Protein AF-A0A849VMP4-F1 (afdb_monomer_lite)

Sequence (295 aa):
MEKSEGTLKSEKTTLKTCLQAIVGGVVAAGLVAAWLIVYLQPILSAKFEEQAIRNNIAVLKISQKQQELDAENKKLTSKRDALLSAVKKLELENNNLQVQYAVLEEKQTAFIKQYRELIEKEKKAKSDSQQCLSEKESLASRISTMEENVKVYEKQASDTQEARKETERSSKFIQNELEKASVQCELTLPVSWVKPRDWLGRHYKLTIDKGIYIWPTELDEESSTAKYIINTSSLSRDSGIKLIEDGTISVGSEVTFKYEDASYKLKLLSIRQAGKLPSDAAYFTADKCTGGIEH

pLDDT: mean 84.91, std 18.36, range [29.83, 98.56]

Structure (mmCIF, N/CA/C/O backbone):
data_AF-A0A849VMP4-F1
#
_entry.id   AF-A0A849VMP4-F1
#
loop_
_atom_site.group_PDB
_atom_site.id
_atom_site.type_symbol
_atom_site.label_atom_id
_atom_site.label_alt_id
_atom_site.label_comp_id
_atom_site.label_asym_id
_atom_site.label_entity_id
_atom_site.label_seq_id
_atom_site.pdbx_PDB_ins_code
_atom_site.Cartn_x
_atom_site.Cartn_y
_atom_site.Cartn_z
_atom_site.occupancy
_atom_site.B_iso_or_equiv
_atom_site.auth_seq_id
_atom_site.auth_comp_id
_atom_site.auth_asym_id
_atom_site.auth_atom_id
_atom_site.pdbx_PDB_model_num
ATOM 1 N N . MET A 1 1 ? 109.216 19.534 -112.012 1.00 35.88 1 MET A N 1
ATOM 2 C CA . MET A 1 1 ? 108.464 20.280 -110.984 1.00 35.88 1 MET A CA 1
ATOM 3 C C . MET A 1 1 ? 107.011 20.305 -111.425 1.00 35.88 1 MET A C 1
ATOM 5 O O . MET A 1 1 ? 106.781 20.576 -112.586 1.00 35.88 1 MET A O 1
ATOM 9 N N . GLU A 1 2 ? 106.004 19.959 -110.645 1.00 39.44 2 GLU A N 1
ATOM 10 C CA . GLU A 1 2 ? 105.969 19.416 -109.297 1.00 39.44 2 GLU A CA 1
ATOM 11 C C . GLU A 1 2 ? 104.602 18.747 -109.128 1.00 39.44 2 GLU A C 1
ATOM 13 O O . GLU A 1 2 ? 103.567 19.291 -109.500 1.00 39.44 2 GLU A O 1
ATOM 18 N N . LYS A 1 3 ? 104.638 17.520 -108.613 1.00 49.44 3 LYS A N 1
ATOM 19 C CA . LYS A 1 3 ? 103.506 16.767 -108.073 1.00 49.44 3 LYS A CA 1
ATOM 20 C C . LYS A 1 3 ? 102.699 17.664 -107.120 1.00 49.44 3 LYS A C 1
ATOM 22 O O . LYS A 1 3 ? 103.282 18.038 -106.114 1.00 49.44 3 LYS A O 1
ATOM 27 N N . SER A 1 4 ? 101.405 17.927 -107.346 1.00 50.50 4 SER A N 1
ATOM 28 C CA . SER A 1 4 ? 100.440 18.151 -106.233 1.00 50.50 4 SER A CA 1
ATOM 29 C C . SER A 1 4 ? 98.956 18.366 -106.603 1.00 50.50 4 SER A C 1
ATOM 31 O O . SER A 1 4 ? 98.167 18.607 -105.699 1.00 50.50 4 SER A O 1
ATOM 33 N N . GLU A 1 5 ? 98.488 18.246 -107.853 1.00 45.75 5 GLU A N 1
ATOM 34 C CA . GLU A 1 5 ? 97.058 18.536 -108.143 1.00 45.75 5 GLU A CA 1
ATOM 35 C C . GLU A 1 5 ? 96.091 17.337 -108.022 1.00 45.75 5 GLU A C 1
ATOM 37 O O . GLU A 1 5 ? 94.872 17.500 -108.104 1.00 45.75 5 GLU A O 1
ATOM 42 N N . GLY A 1 6 ? 96.598 16.125 -107.769 1.00 46.34 6 GLY A N 1
ATOM 43 C CA . GLY A 1 6 ? 95.774 14.912 -107.649 1.00 46.34 6 GLY A CA 1
ATOM 44 C C . GLY A 1 6 ? 95.141 14.677 -106.269 1.00 46.34 6 GLY A C 1
ATOM 45 O O . GLY A 1 6 ? 94.128 13.988 -106.168 1.00 46.34 6 GLY A O 1
ATOM 46 N N . THR A 1 7 ? 95.697 15.252 -105.199 1.00 50.81 7 THR A N 1
ATOM 47 C CA . THR A 1 7 ? 95.297 14.963 -103.806 1.00 50.81 7 THR A CA 1
ATOM 48 C C . THR A 1 7 ? 94.236 15.921 -103.247 1.00 50.81 7 THR A C 1
ATOM 50 O O . THR A 1 7 ? 93.421 15.509 -102.426 1.00 50.81 7 THR A O 1
ATOM 53 N N . LEU A 1 8 ? 94.137 17.152 -103.764 1.00 50.12 8 LEU A N 1
ATOM 54 C CA . LEU A 1 8 ? 93.183 18.176 -103.292 1.00 50.12 8 LEU A CA 1
ATOM 55 C C . LEU A 1 8 ? 91.729 17.959 -103.754 1.00 50.12 8 LEU A C 1
ATOM 57 O O . LEU A 1 8 ? 90.790 18.398 -103.086 1.00 50.12 8 LEU A O 1
ATOM 61 N N . LYS A 1 9 ? 91.510 17.272 -104.885 1.00 52.41 9 LYS A N 1
ATOM 62 C CA . LYS A 1 9 ? 90.157 16.857 -105.302 1.00 52.41 9 LYS A CA 1
ATOM 63 C C . LYS A 1 9 ? 89.654 15.676 -104.478 1.00 52.41 9 LYS A C 1
ATOM 65 O O . LYS A 1 9 ? 88.478 15.677 -104.133 1.00 52.41 9 LYS A O 1
ATOM 70 N N . SER A 1 10 ? 90.548 14.750 -104.117 1.00 53.16 10 SER A N 1
ATOM 71 C CA . SER A 1 10 ? 90.237 13.581 -103.288 1.00 53.16 10 SER A CA 1
ATOM 72 C C . SER A 1 10 ? 89.771 14.001 -101.891 1.00 53.16 10 SER A C 1
ATOM 74 O O . SER A 1 10 ? 88.656 13.656 -101.512 1.00 53.16 10 SER A O 1
ATOM 76 N N . GLU A 1 11 ? 90.522 14.861 -101.189 1.00 54.28 11 GLU A N 1
ATOM 77 C CA . GLU A 1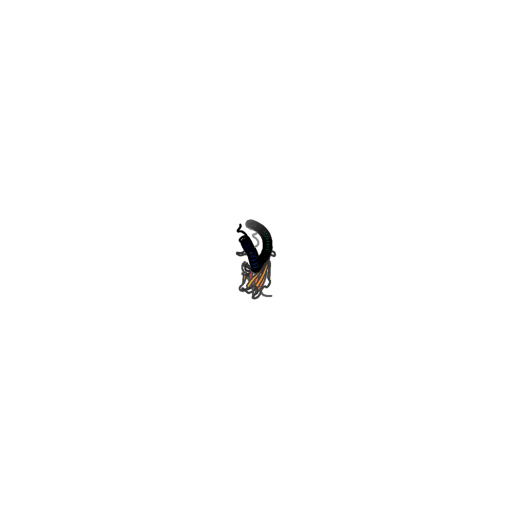 11 ? 90.152 15.333 -99.841 1.00 54.28 11 GLU A CA 1
ATOM 78 C C . GLU A 1 11 ? 88.851 16.145 -99.806 1.00 54.28 11 GLU A C 1
ATOM 80 O O . GLU A 1 11 ? 88.056 15.986 -98.881 1.00 54.28 11 GLU A O 1
ATOM 85 N N . LYS A 1 12 ? 88.567 16.970 -100.827 1.00 56.22 12 LYS A N 1
ATOM 86 C CA . LYS A 1 12 ? 87.278 17.679 -100.926 1.00 56.22 12 LYS A CA 1
ATOM 87 C C . LYS A 1 12 ? 86.105 16.728 -101.137 1.00 56.22 12 LYS A C 1
ATOM 89 O O . LYS A 1 12 ? 85.028 16.994 -100.605 1.00 56.22 12 LYS A O 1
ATOM 94 N N . THR A 1 13 ? 86.287 15.639 -101.885 1.00 59.72 13 THR A N 1
ATOM 95 C CA . THR A 1 13 ? 85.266 14.590 -101.966 1.00 59.72 13 THR A CA 1
ATOM 96 C C . THR A 1 13 ? 85.092 13.898 -100.623 1.00 59.72 13 THR A C 1
ATOM 98 O O . THR A 1 13 ? 83.969 13.893 -100.141 1.00 59.72 13 THR A O 1
ATOM 101 N N . THR A 1 14 ? 86.155 13.437 -99.954 1.00 60.22 14 THR A N 1
ATOM 102 C CA . THR A 1 14 ? 86.046 12.733 -98.662 1.00 60.22 14 THR A CA 1
ATOM 103 C C . THR A 1 14 ? 85.428 13.596 -97.564 1.00 60.22 14 THR A C 1
ATOM 105 O O . THR A 1 14 ? 84.585 13.114 -96.810 1.00 60.22 14 THR A O 1
ATOM 108 N N . LEU A 1 15 ? 85.775 14.886 -97.494 1.00 60.25 15 LEU A N 1
ATOM 109 C CA . LEU A 1 15 ? 85.207 15.810 -96.508 1.00 60.25 15 LEU A CA 1
ATOM 110 C C . LEU A 1 15 ? 83.717 16.074 -96.771 1.00 60.25 15 LEU A C 1
ATOM 112 O O . LEU A 1 15 ? 82.931 16.172 -95.833 1.00 60.25 15 LEU A O 1
ATOM 116 N N . LYS A 1 16 ? 83.307 16.131 -98.045 1.00 62.25 16 LYS A N 1
ATOM 117 C CA . LYS A 1 16 ? 81.902 16.284 -98.447 1.00 62.25 16 LYS A CA 1
ATOM 118 C C . LYS A 1 16 ? 81.094 15.014 -98.166 1.00 62.25 16 LYS A C 1
ATOM 120 O O . LYS A 1 16 ? 79.962 15.132 -97.705 1.00 62.25 16 LYS A O 1
ATOM 125 N N . THR A 1 17 ? 81.681 13.828 -98.347 1.00 65.25 17 THR A N 1
ATOM 126 C CA . THR A 1 17 ? 81.054 12.553 -97.962 1.00 65.25 17 THR A CA 1
ATOM 127 C C . THR A 1 17 ? 80.935 12.420 -96.444 1.00 65.25 17 THR A C 1
ATOM 129 O O . THR A 1 17 ? 79.885 12.009 -95.963 1.00 65.25 17 THR A O 1
ATOM 132 N N . CYS A 1 18 ? 81.948 12.836 -95.673 1.00 62.38 18 CYS A N 1
ATOM 133 C CA . CYS A 1 18 ? 81.869 12.884 -94.209 1.00 62.38 18 CYS A CA 1
ATOM 134 C C . CYS A 1 18 ? 80.808 13.881 -93.725 1.00 62.38 18 CYS A C 1
ATOM 136 O O . CYS A 1 18 ? 80.018 13.547 -92.848 1.00 62.38 18 CYS A O 1
ATOM 138 N N . LEU A 1 19 ? 80.728 15.078 -94.317 1.00 65.94 19 LEU A N 1
ATOM 139 C CA . LEU A 1 19 ? 79.710 16.067 -93.957 1.00 65.94 19 LEU A CA 1
ATOM 140 C C . LEU A 1 19 ? 78.296 15.579 -94.318 1.00 65.94 19 LEU A C 1
ATOM 142 O O . LEU A 1 19 ? 77.379 15.736 -93.522 1.00 65.94 19 LEU A O 1
ATOM 146 N N . GLN A 1 20 ? 78.114 14.937 -95.478 1.00 67.38 20 GLN A N 1
ATOM 147 C CA . GLN A 1 20 ? 76.839 14.319 -95.863 1.00 67.38 20 GLN A CA 1
ATOM 148 C C . GLN A 1 20 ? 76.473 13.123 -94.977 1.00 67.38 20 GLN A C 1
ATOM 150 O O . GLN A 1 20 ? 75.296 12.946 -94.679 1.00 67.38 20 GLN A O 1
ATOM 155 N N . ALA A 1 21 ? 77.448 12.341 -94.510 1.00 68.25 21 ALA A N 1
ATOM 156 C CA . ALA A 1 21 ? 77.218 11.261 -93.553 1.00 68.25 21 ALA A CA 1
ATOM 157 C C . ALA A 1 21 ? 76.834 11.796 -92.163 1.00 68.25 21 ALA A C 1
ATOM 159 O O . ALA A 1 21 ? 75.936 11.248 -91.531 1.00 68.25 21 ALA A O 1
ATOM 160 N N . ILE A 1 22 ? 77.443 12.897 -91.709 1.00 67.50 22 ILE A N 1
ATOM 161 C CA . ILE A 1 22 ? 77.084 13.563 -90.446 1.00 67.50 22 ILE A CA 1
ATOM 162 C C . ILE A 1 22 ? 75.688 14.188 -90.549 1.00 67.50 22 ILE A C 1
ATOM 164 O O . ILE A 1 22 ? 74.850 13.950 -89.687 1.00 67.50 22 ILE A O 1
ATOM 168 N N . VAL A 1 23 ? 75.399 14.934 -91.620 1.00 69.06 23 VAL A N 1
ATOM 169 C CA . VAL A 1 23 ? 74.075 15.541 -91.841 1.00 69.06 23 VAL A CA 1
ATOM 170 C C . VAL A 1 23 ? 73.005 14.460 -92.017 1.00 69.06 23 VAL A C 1
ATOM 172 O O . VAL A 1 23 ? 71.949 14.545 -91.399 1.00 69.06 23 VAL A O 1
ATOM 175 N N . GLY A 1 24 ? 73.288 13.403 -92.783 1.00 68.00 24 GLY A N 1
ATOM 176 C CA . GLY A 1 24 ? 72.401 12.250 -92.937 1.00 68.00 24 GLY A CA 1
ATOM 177 C C . GLY A 1 24 ? 72.167 11.505 -91.621 1.00 68.00 24 GLY A C 1
ATOM 178 O O . GLY A 1 24 ? 71.033 11.146 -91.322 1.00 68.00 24 GLY A O 1
ATOM 179 N N . GLY A 1 25 ? 73.205 11.345 -90.795 1.00 68.81 25 GLY A N 1
ATOM 180 C CA . GLY A 1 25 ? 73.110 10.751 -89.461 1.00 68.81 25 GLY A CA 1
ATOM 181 C C . GLY A 1 25 ? 72.287 11.592 -88.482 1.00 68.81 25 GLY A C 1
ATOM 182 O O . GLY A 1 25 ? 71.455 11.044 -87.765 1.00 68.81 25 GLY A O 1
ATOM 183 N N . VAL A 1 26 ? 72.449 12.919 -88.488 1.00 73.19 26 VAL A N 1
ATOM 184 C CA . VAL A 1 26 ? 71.662 13.845 -87.650 1.00 73.19 26 VAL A CA 1
ATOM 185 C C . VAL A 1 26 ? 70.195 13.873 -88.081 1.00 73.19 26 VAL A C 1
ATOM 187 O O . VAL A 1 26 ? 69.307 13.827 -87.232 1.00 73.19 26 VAL A O 1
ATOM 190 N N . VAL A 1 27 ? 69.918 13.885 -89.388 1.00 73.56 27 VAL A N 1
ATOM 191 C CA . VAL A 1 27 ? 68.545 13.822 -89.914 1.00 73.56 27 VAL A CA 1
ATOM 192 C C . VAL A 1 27 ? 67.902 12.468 -89.602 1.00 73.56 27 VAL A C 1
ATOM 194 O O . VAL A 1 27 ? 66.754 12.431 -89.165 1.00 73.56 27 VAL A O 1
ATOM 197 N N . ALA A 1 28 ? 68.635 11.360 -89.746 1.00 76.25 28 ALA A N 1
ATOM 198 C CA . ALA A 1 28 ? 68.147 10.033 -89.378 1.00 76.25 28 ALA A CA 1
ATOM 199 C C . ALA A 1 28 ? 67.864 9.924 -87.870 1.00 76.25 28 ALA A C 1
ATOM 201 O O . ALA A 1 28 ? 66.802 9.441 -87.485 1.00 76.25 28 ALA A O 1
ATOM 202 N N . ALA A 1 29 ? 68.754 10.435 -87.012 1.00 77.69 29 ALA A N 1
ATOM 203 C CA . ALA A 1 29 ? 68.529 10.490 -85.568 1.00 77.69 29 ALA A CA 1
ATOM 204 C C . ALA A 1 29 ? 67.308 11.356 -85.208 1.00 77.69 29 ALA A C 1
ATOM 206 O O . ALA A 1 29 ? 66.508 10.966 -84.359 1.00 77.69 29 ALA A O 1
ATOM 207 N N . GLY A 1 30 ? 67.119 12.489 -85.895 1.00 79.75 30 GLY A N 1
ATOM 208 C CA . GLY A 1 30 ? 65.948 13.352 -85.736 1.00 79.75 30 GLY A CA 1
ATOM 209 C C . GLY A 1 30 ? 64.636 12.678 -86.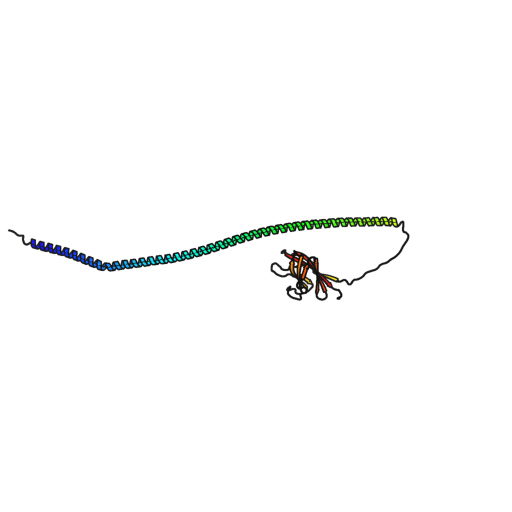152 1.00 79.75 30 GLY A C 1
ATOM 210 O O . GLY A 1 30 ? 63.649 12.763 -85.425 1.00 79.75 30 GLY A O 1
ATOM 211 N N . LEU A 1 31 ? 64.623 11.956 -87.277 1.00 80.12 31 LEU A N 1
ATOM 212 C CA . LEU A 1 31 ? 63.450 11.207 -87.745 1.00 80.12 31 LEU A CA 1
ATOM 213 C C . LEU A 1 31 ? 63.110 10.027 -86.826 1.00 80.12 31 LEU A C 1
ATOM 215 O O . LEU A 1 31 ? 61.937 9.798 -86.540 1.00 80.12 31 LEU A O 1
ATOM 219 N N . VAL A 1 32 ? 64.118 9.314 -86.315 1.00 81.19 32 VAL A N 1
ATOM 220 C CA . VAL A 1 32 ? 63.927 8.233 -85.334 1.00 81.19 32 VAL A CA 1
ATOM 221 C C . VAL A 1 32 ? 63.383 8.784 -84.016 1.00 81.19 32 VAL A C 1
ATOM 223 O O . VAL A 1 32 ? 62.449 8.207 -83.463 1.00 81.19 32 VAL A O 1
ATOM 226 N N . ALA A 1 33 ? 63.895 9.922 -83.536 1.00 80.62 33 ALA A N 1
ATOM 227 C CA . ALA A 1 33 ? 63.374 10.589 -82.344 1.00 80.62 33 ALA A CA 1
ATOM 228 C C . ALA A 1 33 ? 61.921 11.059 -82.537 1.00 80.62 33 ALA A C 1
ATOM 230 O O . ALA A 1 33 ? 61.083 10.820 -81.670 1.00 80.62 33 ALA A O 1
ATOM 231 N N . ALA A 1 34 ? 61.595 11.662 -83.684 1.00 79.31 34 ALA A N 1
ATOM 232 C CA . ALA A 1 34 ? 60.231 12.078 -84.008 1.00 79.31 34 ALA A CA 1
ATOM 233 C C . ALA A 1 34 ? 59.267 10.882 -84.093 1.00 79.31 34 ALA A C 1
ATOM 235 O O . ALA A 1 34 ? 58.170 10.936 -83.541 1.00 79.31 34 ALA A O 1
ATOM 236 N N . TRP A 1 35 ? 59.686 9.777 -84.719 1.00 84.38 35 TRP A N 1
ATOM 237 C CA . TRP A 1 35 ? 58.894 8.548 -84.783 1.00 84.38 35 TRP A CA 1
ATOM 238 C C . TRP A 1 35 ? 58.680 7.923 -83.398 1.00 84.38 35 TRP A C 1
ATOM 240 O O . TRP A 1 35 ? 57.557 7.553 -83.065 1.00 84.38 35 TRP A O 1
ATOM 250 N N . LEU A 1 36 ? 59.718 7.880 -82.554 1.00 83.75 36 LEU A N 1
ATOM 251 C CA . LEU A 1 36 ? 59.614 7.438 -81.158 1.00 83.75 36 LEU A CA 1
ATOM 252 C C . LEU A 1 36 ? 58.641 8.300 -80.352 1.00 83.75 36 LEU A C 1
ATOM 254 O O . LEU A 1 36 ? 57.860 7.751 -79.582 1.00 83.75 36 LEU A O 1
ATOM 258 N N . ILE A 1 37 ? 58.645 9.622 -80.541 1.00 81.56 37 ILE A N 1
ATOM 259 C CA . ILE A 1 37 ? 57.692 10.524 -79.880 1.00 81.56 37 ILE A CA 1
ATOM 260 C C . ILE A 1 37 ? 56.265 10.208 -80.337 1.00 81.56 37 ILE A C 1
ATOM 262 O O . ILE A 1 37 ? 55.409 9.970 -79.491 1.00 81.56 37 ILE A O 1
ATOM 266 N N . VAL A 1 38 ? 56.013 10.122 -81.647 1.00 81.94 38 VAL A N 1
ATOM 267 C CA . VAL A 1 38 ? 54.677 9.809 -82.188 1.00 81.94 38 VAL A CA 1
ATOM 268 C C . VAL A 1 38 ? 54.189 8.427 -81.737 1.00 81.94 38 VAL A C 1
ATOM 270 O O . VAL A 1 38 ? 53.008 8.264 -81.445 1.00 81.94 38 VAL A O 1
ATOM 273 N N . TYR A 1 39 ? 55.084 7.440 -81.631 1.00 83.88 39 TYR A N 1
ATOM 274 C CA . TYR A 1 39 ? 54.745 6.082 -81.201 1.00 83.88 39 TYR A CA 1
ATOM 275 C C . TYR A 1 39 ? 54.535 5.961 -79.680 1.00 83.88 39 TYR A C 1
ATOM 277 O O . TYR A 1 39 ? 53.630 5.259 -79.231 1.00 83.88 39 TYR A O 1
ATOM 285 N N . LEU A 1 40 ? 55.341 6.651 -78.864 1.00 86.06 40 LEU A N 1
ATOM 286 C CA . LEU A 1 40 ? 55.253 6.594 -77.399 1.00 86.06 40 LEU A CA 1
ATOM 287 C C . LEU A 1 40 ? 54.180 7.522 -76.821 1.00 86.06 40 LEU A C 1
ATOM 289 O O . LEU A 1 40 ? 53.635 7.216 -75.761 1.00 86.06 40 LEU A O 1
ATOM 293 N N . GLN A 1 41 ? 53.852 8.626 -77.493 1.00 88.06 41 GLN A N 1
ATOM 294 C CA . GLN A 1 41 ? 52.834 9.580 -77.051 1.00 88.06 41 GLN A CA 1
ATOM 295 C C . GLN A 1 41 ? 51.466 8.933 -76.747 1.00 88.06 41 GLN A C 1
ATOM 297 O O . GLN A 1 41 ? 50.957 9.180 -75.652 1.00 88.06 41 GLN A O 1
ATOM 302 N N . PRO A 1 42 ? 50.873 8.071 -77.602 1.00 85.25 42 PRO A N 1
ATOM 303 C CA . PRO A 1 42 ? 49.609 7.406 -77.275 1.00 85.25 42 PRO A CA 1
ATOM 304 C C . PRO A 1 42 ? 49.736 6.427 -76.098 1.00 85.25 42 PRO A C 1
ATOM 306 O O . PRO A 1 42 ? 48.821 6.331 -75.286 1.00 85.25 42 PRO A O 1
ATOM 309 N N . ILE A 1 43 ? 50.879 5.745 -75.947 1.00 85.94 43 ILE A N 1
ATOM 310 C CA . ILE A 1 43 ? 51.127 4.814 -74.831 1.00 85.94 43 ILE A CA 1
ATOM 311 C C . ILE A 1 43 ? 51.229 5.574 -73.502 1.00 85.94 43 ILE A C 1
ATOM 313 O O . ILE A 1 43 ? 50.673 5.146 -72.489 1.00 85.94 43 ILE A O 1
ATOM 317 N N . LEU A 1 44 ? 51.936 6.706 -73.494 1.00 85.38 44 LEU A N 1
ATOM 318 C CA . LEU A 1 44 ? 52.043 7.574 -72.324 1.00 85.38 44 LEU A CA 1
ATOM 319 C C . LEU A 1 44 ? 50.689 8.208 -71.985 1.00 85.38 44 LEU A C 1
ATOM 321 O O . LEU A 1 44 ? 50.301 8.171 -70.820 1.00 85.38 44 LEU A O 1
ATOM 325 N N . SER A 1 45 ? 49.945 8.704 -72.981 1.00 87.81 45 SER A N 1
ATOM 326 C CA . SER A 1 45 ? 48.590 9.249 -72.789 1.00 87.81 45 SER A CA 1
ATOM 327 C C . SER A 1 45 ? 47.657 8.216 -72.158 1.00 87.81 45 SER A C 1
ATOM 329 O O . SER A 1 45 ? 47.032 8.504 -71.142 1.00 87.81 45 SER A O 1
ATOM 331 N N . ALA A 1 46 ? 47.650 6.981 -72.671 1.00 88.12 46 ALA A N 1
ATOM 332 C CA . ALA A 1 46 ? 46.837 5.897 -72.123 1.00 88.12 46 ALA A CA 1
ATOM 333 C C . ALA A 1 46 ? 47.192 5.573 -70.660 1.00 88.12 46 ALA A C 1
ATOM 335 O O . ALA A 1 46 ? 46.301 5.377 -69.837 1.00 88.12 46 ALA A O 1
ATOM 336 N N . LYS A 1 47 ? 48.484 5.571 -70.295 1.00 90.50 47 LYS A N 1
ATOM 337 C CA . LYS A 1 47 ? 48.911 5.365 -68.897 1.00 90.50 47 LYS A CA 1
ATOM 338 C C . LYS A 1 47 ? 48.501 6.517 -67.975 1.00 90.50 47 LYS A C 1
ATOM 340 O O . LYS A 1 47 ? 48.126 6.267 -66.830 1.00 90.50 47 LYS A O 1
ATOM 345 N N . PHE A 1 48 ? 48.570 7.764 -68.445 1.00 91.38 48 PHE A N 1
ATOM 346 C CA . PHE A 1 48 ? 48.109 8.919 -67.670 1.00 91.38 48 PHE A CA 1
ATOM 347 C C . PHE A 1 48 ? 46.590 8.912 -67.486 1.00 91.38 48 PHE A C 1
ATOM 349 O O . PHE A 1 48 ? 46.122 9.165 -66.377 1.00 91.38 48 PHE A O 1
ATOM 356 N N . GLU A 1 49 ? 45.829 8.567 -68.526 1.00 91.50 49 GLU A N 1
ATOM 357 C CA . GLU A 1 49 ? 44.374 8.401 -68.449 1.00 91.50 49 GLU A CA 1
ATOM 358 C C . GLU A 1 49 ? 43.989 7.282 -67.479 1.00 91.50 49 GLU A C 1
ATOM 360 O O . GLU A 1 49 ? 43.142 7.482 -66.609 1.00 91.50 49 GLU A O 1
ATOM 365 N N . GLU A 1 50 ? 44.659 6.131 -67.549 1.00 92.25 50 GLU A N 1
ATOM 366 C CA . GLU A 1 50 ? 44.421 5.026 -66.624 1.00 92.25 50 GLU A CA 1
ATOM 367 C C . GLU A 1 50 ? 44.711 5.432 -65.171 1.00 92.25 50 GLU A C 1
ATOM 369 O O . GLU A 1 50 ? 43.907 5.163 -64.273 1.00 92.25 50 GLU A O 1
ATOM 374 N N . GLN A 1 51 ? 45.822 6.133 -64.922 1.00 93.00 51 GLN A N 1
ATOM 375 C CA . GLN A 1 51 ? 46.146 6.643 -63.591 1.00 93.00 51 GLN A CA 1
ATOM 376 C C . GLN A 1 51 ? 45.121 7.684 -63.113 1.00 93.00 51 GLN A C 1
ATOM 378 O O . GLN A 1 51 ? 44.723 7.656 -61.947 1.00 93.00 51 GLN A O 1
ATOM 383 N N . ALA A 1 52 ? 44.660 8.573 -63.996 1.00 92.75 52 ALA A N 1
ATOM 384 C CA . ALA A 1 52 ? 43.626 9.554 -63.683 1.00 92.75 52 ALA A CA 1
ATOM 385 C C . ALA A 1 52 ? 42.298 8.873 -63.314 1.00 92.75 52 ALA A C 1
ATOM 387 O O . ALA A 1 52 ? 41.682 9.234 -62.311 1.00 92.75 52 ALA A O 1
ATOM 388 N N . ILE A 1 53 ? 41.894 7.832 -64.049 1.00 93.62 53 ILE A N 1
ATOM 389 C CA . ILE A 1 53 ? 40.701 7.032 -63.740 1.00 93.62 53 ILE A CA 1
ATOM 390 C C . ILE A 1 53 ? 40.849 6.342 -62.379 1.00 93.62 53 ILE A C 1
ATOM 392 O O . ILE A 1 53 ? 39.940 6.423 -61.552 1.00 93.62 53 ILE A O 1
ATOM 396 N N . ARG A 1 54 ? 41.997 5.706 -62.099 1.00 93.94 54 ARG A N 1
ATOM 397 C CA . ARG A 1 54 ? 42.255 5.067 -60.794 1.00 93.94 54 ARG A CA 1
ATOM 398 C C . ARG A 1 54 ? 42.181 6.071 -59.644 1.00 93.94 54 ARG A C 1
ATOM 400 O O . ARG A 1 54 ? 41.553 5.777 -58.626 1.00 93.94 54 ARG A O 1
ATOM 407 N N . ASN A 1 55 ? 42.770 7.254 -59.817 1.00 94.56 55 ASN A N 1
ATOM 408 C CA . ASN A 1 55 ? 42.713 8.329 -58.828 1.00 94.56 55 ASN A CA 1
ATOM 409 C C . ASN A 1 55 ? 41.268 8.804 -58.606 1.00 94.56 55 ASN A C 1
ATOM 411 O O . ASN A 1 55 ? 40.834 8.909 -57.461 1.00 94.56 55 ASN A O 1
ATOM 415 N N . ASN A 1 56 ? 40.490 9.003 -59.674 1.00 95.12 56 ASN A N 1
ATOM 416 C CA . ASN A 1 56 ? 39.082 9.396 -59.574 1.00 95.12 56 ASN A CA 1
ATOM 417 C C . ASN A 1 56 ? 38.237 8.336 -58.851 1.00 95.12 56 ASN A C 1
ATOM 419 O O . ASN A 1 56 ? 37.442 8.675 -57.977 1.00 95.12 56 ASN A O 1
ATOM 423 N N . ILE A 1 57 ? 38.444 7.048 -59.144 1.00 95.44 57 ILE A N 1
ATOM 424 C CA . ILE A 1 57 ? 37.773 5.948 -58.433 1.00 95.44 57 ILE A CA 1
ATOM 425 C C . ILE A 1 57 ? 38.152 5.948 -56.946 1.00 95.44 57 ILE A C 1
ATOM 427 O O . ILE A 1 57 ? 37.287 5.739 -56.095 1.00 95.44 57 ILE A O 1
ATOM 431 N N . ALA A 1 58 ? 39.424 6.181 -56.612 1.00 95.00 58 ALA A N 1
ATOM 432 C CA . ALA A 1 58 ? 39.867 6.261 -55.222 1.00 95.00 58 ALA A CA 1
ATOM 433 C C . ALA A 1 58 ? 39.199 7.430 -54.481 1.00 95.00 58 ALA A C 1
ATOM 435 O O . ALA A 1 58 ? 38.681 7.231 -53.383 1.00 95.00 58 ALA A O 1
ATOM 436 N N . VAL A 1 59 ? 39.129 8.612 -55.103 1.00 95.69 59 VAL A N 1
ATOM 437 C CA . VAL A 1 59 ? 38.439 9.788 -54.548 1.00 95.69 59 VAL A CA 1
ATOM 438 C C . VAL A 1 59 ? 36.949 9.509 -54.341 1.00 95.69 59 VAL A C 1
ATOM 440 O O . VAL A 1 59 ? 36.424 9.799 -53.268 1.00 95.69 59 VAL A O 1
ATOM 443 N N . LEU A 1 60 ? 36.273 8.882 -55.309 1.00 96.12 60 LEU A N 1
ATOM 444 C CA . LEU A 1 60 ? 34.860 8.508 -55.175 1.00 96.12 60 LEU A CA 1
ATOM 445 C C . LEU A 1 60 ? 34.633 7.521 -54.025 1.00 96.12 60 LEU A C 1
ATOM 447 O O . LEU A 1 60 ? 33.711 7.710 -53.237 1.00 96.12 60 LEU A O 1
ATOM 451 N N . LYS A 1 61 ? 35.498 6.511 -53.871 1.00 96.75 61 LYS A N 1
ATOM 452 C CA . LYS A 1 61 ? 35.422 5.562 -52.748 1.00 96.75 61 LYS A CA 1
ATOM 453 C C . LYS A 1 61 ? 35.642 6.242 -51.397 1.00 96.75 61 LYS A C 1
ATOM 455 O O . LYS A 1 61 ? 34.967 5.898 -50.431 1.00 96.75 61 LYS A O 1
ATOM 460 N N . ILE A 1 62 ? 36.574 7.192 -51.319 1.00 96.06 62 ILE A N 1
ATOM 461 C CA . ILE A 1 62 ? 36.802 7.986 -50.103 1.00 96.06 62 ILE A CA 1
ATOM 462 C C . ILE A 1 62 ? 35.567 8.837 -49.795 1.00 96.06 62 ILE A C 1
ATOM 464 O O . ILE A 1 62 ? 35.104 8.842 -48.660 1.00 96.06 62 ILE A O 1
ATOM 468 N N . SER A 1 63 ? 34.992 9.496 -50.803 1.00 95.81 63 SER A N 1
ATOM 469 C CA . SER A 1 63 ? 33.787 10.314 -50.645 1.00 95.81 63 SER A CA 1
ATOM 470 C C . SER A 1 63 ? 32.575 9.491 -50.194 1.00 95.81 63 SER A C 1
ATOM 472 O O . SER A 1 63 ? 31.881 9.905 -49.269 1.00 95.81 63 SER A O 1
ATOM 474 N N . GLN A 1 64 ? 32.360 8.302 -50.767 1.00 97.25 64 GLN A N 1
ATOM 475 C CA . GLN A 1 64 ? 31.300 7.381 -50.338 1.00 97.25 64 GLN A CA 1
ATOM 476 C C . GLN A 1 64 ? 31.483 6.947 -48.881 1.00 97.25 64 GLN A C 1
ATOM 478 O O . GLN A 1 64 ? 30.554 7.066 -48.087 1.00 97.25 64 GLN A O 1
ATOM 483 N N . LYS A 1 65 ? 32.699 6.534 -48.497 1.00 97.19 65 LYS A N 1
ATOM 484 C CA . LYS A 1 65 ? 33.001 6.174 -47.104 1.00 97.19 65 LYS A CA 1
ATOM 485 C C . LYS A 1 65 ? 32.807 7.341 -46.138 1.00 97.19 65 LYS A C 1
ATOM 487 O O . LYS A 1 65 ? 32.342 7.129 -45.024 1.00 97.19 65 LYS A O 1
ATOM 492 N N . GLN A 1 66 ? 33.143 8.563 -46.553 1.00 96.75 66 GLN A N 1
ATOM 493 C CA . GLN A 1 66 ? 32.917 9.752 -45.734 1.00 96.75 66 GLN A CA 1
ATOM 494 C C . GLN A 1 66 ? 31.419 9.995 -45.513 1.00 96.75 66 GLN A C 1
ATOM 496 O O . GLN A 1 66 ? 31.005 10.235 -44.384 1.00 96.75 66 GLN A O 1
ATOM 501 N N . GLN A 1 67 ? 30.594 9.861 -46.556 1.00 96.81 67 GLN A N 1
ATOM 502 C CA . GLN A 1 67 ? 29.138 9.994 -46.435 1.00 96.81 67 GLN A CA 1
ATOM 503 C C . GLN A 1 67 ? 28.522 8.918 -45.531 1.00 96.81 67 GLN A C 1
ATOM 505 O O . GLN A 1 67 ? 27.640 9.227 -44.729 1.00 96.81 67 GLN A O 1
ATOM 510 N N . GLU A 1 68 ? 28.987 7.670 -45.634 1.00 97.56 68 GLU A N 1
ATOM 511 C CA . GLU A 1 68 ? 28.565 6.579 -44.747 1.00 97.56 68 GLU A CA 1
ATOM 512 C C . GLU A 1 68 ? 28.909 6.887 -43.282 1.00 97.56 68 GLU A C 1
ATOM 514 O O . GLU A 1 68 ? 28.049 6.761 -42.407 1.00 97.56 68 GLU A O 1
ATOM 519 N N . LEU A 1 69 ? 30.129 7.369 -43.027 1.00 97.69 69 LEU A N 1
ATOM 520 C CA . LEU A 1 69 ? 30.596 7.741 -41.691 1.00 97.69 69 LEU A CA 1
ATOM 521 C C . LEU A 1 69 ? 29.818 8.936 -41.117 1.00 97.69 69 LEU A C 1
ATOM 523 O O . LEU A 1 69 ? 29.451 8.931 -39.942 1.00 97.69 69 LEU A O 1
ATOM 527 N N . ASP A 1 70 ? 29.498 9.937 -41.936 1.00 97.56 70 ASP A N 1
ATOM 528 C CA . ASP A 1 70 ? 28.692 11.089 -41.522 1.00 97.56 70 ASP A CA 1
ATOM 529 C C . ASP A 1 70 ? 27.244 10.682 -41.196 1.00 97.56 70 ASP A C 1
ATOM 531 O O . ASP A 1 70 ? 26.662 11.142 -40.206 1.00 97.56 70 ASP A O 1
ATOM 535 N N . ALA A 1 71 ? 26.663 9.773 -41.986 1.00 97.50 71 ALA A N 1
ATOM 536 C CA . ALA A 1 71 ? 25.338 9.220 -41.724 1.00 97.50 71 ALA A CA 1
ATOM 537 C C . ALA A 1 71 ? 25.312 8.393 -40.427 1.00 97.50 71 ALA A C 1
ATOM 539 O O . ALA A 1 71 ? 24.378 8.522 -39.625 1.00 97.50 71 ALA A O 1
ATOM 540 N N . GLU A 1 72 ? 26.345 7.582 -40.185 1.00 98.00 72 GLU A N 1
ATOM 541 C CA . GLU A 1 72 ? 26.490 6.814 -38.951 1.00 98.00 72 GLU A CA 1
ATOM 542 C C . GLU A 1 72 ? 26.663 7.730 -37.734 1.00 98.00 72 GLU A C 1
ATOM 544 O O . GLU A 1 72 ? 25.941 7.576 -36.746 1.00 98.00 72 GLU A O 1
ATOM 549 N N . ASN A 1 73 ? 27.516 8.751 -37.827 1.00 97.75 73 ASN A N 1
ATOM 550 C CA . ASN A 1 73 ? 27.700 9.746 -36.771 1.00 97.75 73 ASN A CA 1
ATOM 551 C C . ASN A 1 73 ? 26.399 10.485 -36.448 1.00 97.75 73 ASN A C 1
ATOM 553 O O . ASN A 1 73 ? 26.054 10.658 -35.277 1.00 97.75 73 ASN A O 1
ATOM 557 N N . LYS A 1 74 ? 25.617 10.871 -37.462 1.00 97.81 74 LYS A N 1
ATOM 558 C CA . LYS A 1 74 ? 24.305 11.497 -37.251 1.00 97.81 74 LYS A CA 1
ATOM 559 C C . LYS A 1 74 ? 23.340 10.558 -36.521 1.00 97.81 74 LYS A C 1
ATOM 561 O O . LYS A 1 74 ? 22.633 10.984 -35.604 1.00 97.81 74 LYS A O 1
ATOM 566 N N . LYS A 1 75 ? 23.332 9.272 -36.886 1.00 97.94 75 LYS A N 1
ATOM 567 C CA . LYS A 1 75 ? 22.518 8.241 -36.225 1.00 97.94 75 LYS A CA 1
ATOM 568 C C . LYS A 1 75 ? 22.950 8.024 -34.773 1.00 97.94 75 LYS A C 1
ATOM 570 O O . LYS A 1 75 ? 22.090 7.901 -33.901 1.00 97.94 75 LYS A O 1
ATOM 575 N N . LEU A 1 76 ? 24.253 7.988 -34.500 1.00 97.88 76 LEU A N 1
ATOM 576 C CA . LEU A 1 76 ? 24.798 7.840 -33.149 1.00 97.88 76 LEU A CA 1
ATOM 577 C C . LEU A 1 76 ? 24.479 9.053 -32.270 1.00 97.88 76 LEU A C 1
ATOM 579 O O . LEU A 1 76 ? 24.038 8.869 -31.137 1.00 97.88 76 LEU A O 1
ATOM 583 N N . THR A 1 77 ? 24.605 10.272 -32.796 1.00 97.69 77 THR A N 1
ATOM 584 C CA . THR A 1 77 ? 24.236 11.501 -32.077 1.00 97.69 77 THR A CA 1
ATOM 585 C C . THR A 1 77 ? 22.749 11.517 -31.729 1.00 97.69 77 THR A C 1
ATOM 587 O O . THR A 1 77 ? 22.396 11.716 -30.572 1.00 97.69 77 THR A O 1
ATOM 590 N N . SER A 1 78 ? 21.870 11.175 -32.676 1.00 97.50 78 SER A N 1
ATOM 591 C CA . SER A 1 78 ? 20.429 11.083 -32.399 1.00 97.50 78 SER A CA 1
ATOM 592 C C . SER A 1 78 ? 20.101 10.041 -31.320 1.00 97.50 78 SER A C 1
ATOM 594 O O . SER A 1 78 ? 19.283 10.302 -30.436 1.00 97.50 78 SER A O 1
ATOM 596 N N . LYS A 1 79 ? 20.767 8.877 -31.338 1.00 98.19 79 LYS A N 1
ATOM 597 C CA . LYS A 1 79 ? 20.625 7.868 -30.276 1.00 98.19 79 LYS A CA 1
ATOM 598 C C . LYS A 1 79 ? 21.120 8.379 -28.923 1.00 98.19 79 LYS A C 1
ATOM 600 O O . LYS A 1 79 ? 20.468 8.126 -27.914 1.00 98.19 79 LYS A O 1
ATOM 605 N N . ARG A 1 80 ? 22.251 9.090 -28.895 1.00 98.31 80 ARG A N 1
ATOM 606 C CA . ARG A 1 80 ? 22.799 9.704 -27.679 1.00 98.31 80 ARG A CA 1
ATOM 607 C C . ARG A 1 80 ? 21.807 10.696 -27.076 1.00 98.31 80 ARG A C 1
ATOM 609 O O . ARG A 1 80 ? 21.562 10.630 -25.876 1.00 98.31 80 ARG A O 1
ATOM 616 N N . ASP A 1 81 ? 21.211 11.561 -27.888 1.00 98.12 81 ASP A N 1
ATOM 617 C CA . ASP A 1 81 ? 20.257 12.569 -27.415 1.00 98.12 81 ASP A CA 1
ATOM 618 C C . ASP A 1 81 ? 18.972 11.929 -26.874 1.00 98.12 81 ASP A C 1
ATOM 620 O O . ASP A 1 81 ? 18.481 12.315 -25.811 1.00 98.12 81 ASP A O 1
ATOM 624 N N . ALA A 1 82 ? 18.470 10.888 -27.548 1.00 98.19 82 ALA A N 1
ATOM 625 C CA . ALA A 1 82 ? 17.331 10.110 -27.068 1.00 98.19 82 ALA A CA 1
ATOM 626 C C . ALA A 1 82 ? 17.627 9.431 -25.717 1.00 98.19 82 ALA A C 1
ATOM 628 O O . ALA A 1 82 ? 16.804 9.489 -24.803 1.00 98.19 82 ALA A O 1
ATOM 629 N N . LEU A 1 83 ? 18.818 8.840 -25.561 1.00 98.31 83 LEU A N 1
ATOM 630 C CA . LEU A 1 83 ? 19.250 8.241 -24.295 1.00 98.31 83 LEU A CA 1
ATOM 631 C C . LEU A 1 83 ? 19.394 9.288 -23.187 1.00 98.31 83 LEU A C 1
ATOM 633 O O . LEU A 1 83 ? 18.919 9.060 -22.080 1.00 98.31 83 LEU A O 1
ATOM 637 N N . LEU A 1 84 ? 19.980 10.453 -23.474 1.00 98.38 84 LEU A N 1
ATOM 638 C CA . LEU A 1 84 ? 20.095 11.544 -22.501 1.00 98.38 84 LEU A CA 1
ATOM 639 C C . LEU A 1 84 ? 18.723 12.055 -22.047 1.00 98.38 84 LEU A C 1
ATOM 641 O O . LEU A 1 84 ? 18.532 12.338 -20.866 1.00 98.38 84 LEU A O 1
ATOM 645 N N . SER A 1 85 ? 17.754 12.152 -22.960 1.00 98.00 85 SER A N 1
ATOM 646 C CA . SER A 1 85 ? 16.378 12.509 -22.611 1.00 98.00 85 SER A CA 1
ATOM 647 C C . SER A 1 85 ? 15.726 11.458 -21.706 1.00 98.00 85 SER A C 1
ATOM 649 O O . SER A 1 85 ? 15.104 11.820 -20.706 1.00 98.00 85 SER A O 1
ATOM 651 N N . ALA A 1 86 ? 15.918 10.168 -22.003 1.00 98.06 86 ALA A N 1
ATOM 652 C CA . ALA A 1 86 ? 15.412 9.079 -21.172 1.00 98.06 86 ALA A CA 1
ATOM 653 C C . ALA A 1 86 ? 16.043 9.077 -19.768 1.00 98.06 86 ALA A C 1
ATOM 655 O O . ALA A 1 86 ? 15.322 8.937 -18.783 1.00 98.06 86 ALA A O 1
ATOM 656 N N . VAL A 1 87 ? 17.358 9.306 -19.665 1.00 98.56 87 VAL A N 1
ATOM 657 C CA . VAL A 1 87 ? 18.066 9.417 -18.378 1.00 98.56 87 VAL A CA 1
ATOM 658 C C . VAL A 1 87 ? 17.503 10.565 -17.544 1.00 98.56 87 VAL A C 1
ATOM 660 O O . VAL A 1 87 ? 17.128 10.341 -16.399 1.00 98.56 87 VAL A O 1
ATOM 663 N N . LYS A 1 88 ? 17.327 11.760 -18.123 1.00 98.50 88 LYS A N 1
ATOM 664 C CA . LYS A 1 88 ? 16.728 12.903 -17.409 1.00 98.50 88 LYS A CA 1
ATOM 665 C C . LYS A 1 88 ? 15.314 12.615 -16.903 1.00 98.50 88 LYS A C 1
ATOM 667 O O . LYS A 1 88 ? 14.939 13.065 -15.823 1.00 98.50 88 LYS A O 1
ATOM 672 N N . LYS A 1 89 ? 14.515 11.874 -17.679 1.00 98.31 89 LYS A N 1
ATOM 673 C CA . LYS A 1 89 ? 13.170 11.464 -17.260 1.00 98.31 89 LYS A CA 1
ATOM 674 C C . LYS A 1 89 ? 13.230 10.511 -16.062 1.00 98.31 89 LYS A C 1
ATOM 676 O O . LYS A 1 89 ? 12.502 10.720 -15.098 1.00 98.31 89 LYS A O 1
ATOM 681 N N . LEU A 1 90 ? 14.120 9.519 -16.102 1.00 98.06 90 LEU A N 1
ATOM 682 C CA . LEU A 1 90 ? 14.325 8.583 -14.993 1.00 98.06 90 LEU A CA 1
ATOM 683 C C . LEU A 1 90 ? 14.860 9.282 -13.737 1.00 98.06 90 LEU A C 1
ATOM 685 O O . LEU A 1 90 ? 14.423 8.967 -12.636 1.00 98.06 90 LEU A O 1
ATOM 689 N N . GLU A 1 91 ? 15.761 10.255 -13.881 1.00 98.31 91 GLU A N 1
ATOM 690 C CA . GLU A 1 91 ? 16.244 11.075 -12.762 1.00 98.31 91 GLU A CA 1
ATOM 691 C C . GLU A 1 91 ? 15.103 11.862 -12.108 1.00 98.31 91 GLU A C 1
ATOM 693 O O . GLU A 1 91 ? 14.989 11.887 -10.883 1.00 98.31 91 GLU A O 1
ATOM 698 N N . LEU A 1 92 ? 14.218 12.461 -12.910 1.00 98.25 92 LEU A N 1
ATOM 699 C CA . LEU A 1 92 ? 13.043 13.169 -12.403 1.00 98.25 92 LEU A CA 1
ATOM 700 C C . LEU A 1 92 ? 12.075 12.227 -11.671 1.00 98.25 92 LEU A C 1
ATOM 702 O O . LEU A 1 92 ? 11.587 12.567 -10.593 1.00 98.25 92 LEU A O 1
ATOM 706 N N . GLU A 1 93 ? 11.806 11.048 -12.237 1.00 98.00 93 GLU A N 1
ATOM 707 C CA . GLU A 1 93 ? 10.969 10.024 -11.603 1.00 98.00 93 GLU A CA 1
ATOM 708 C C . GLU A 1 93 ? 11.580 9.539 -10.281 1.00 98.00 93 GLU A C 1
ATOM 710 O O . GLU A 1 93 ? 10.870 9.449 -9.281 1.00 98.00 93 GLU A O 1
ATOM 715 N N . ASN A 1 94 ? 12.896 9.311 -10.237 1.00 97.88 94 ASN A N 1
ATOM 716 C CA . ASN A 1 94 ? 13.602 8.909 -9.022 1.00 97.88 94 ASN A CA 1
ATOM 717 C C . ASN A 1 94 ? 13.534 9.996 -7.936 1.00 97.88 94 ASN A C 1
ATOM 719 O O . ASN A 1 94 ? 13.220 9.701 -6.785 1.00 97.88 94 ASN A O 1
ATOM 723 N N . ASN A 1 95 ? 13.729 11.266 -8.303 1.00 97.56 95 ASN A N 1
ATOM 724 C CA . ASN A 1 95 ? 13.584 12.386 -7.369 1.00 97.56 95 ASN A CA 1
ATOM 725 C C . ASN A 1 95 ? 12.152 12.490 -6.817 1.00 97.56 95 ASN A C 1
ATOM 727 O O . ASN A 1 95 ? 11.963 12.708 -5.623 1.00 97.56 95 ASN A O 1
ATOM 731 N N . ASN A 1 96 ? 11.133 12.293 -7.660 1.00 98.06 96 ASN A N 1
ATOM 732 C CA . ASN A 1 96 ? 9.738 12.276 -7.215 1.00 98.06 96 ASN A CA 1
ATOM 733 C C . ASN A 1 96 ? 9.468 11.114 -6.243 1.00 98.06 96 ASN A C 1
ATOM 735 O O . ASN A 1 96 ? 8.851 11.310 -5.197 1.00 98.06 96 ASN A O 1
ATOM 739 N N . LEU A 1 97 ? 9.980 9.917 -6.546 1.00 97.88 97 LEU A N 1
ATOM 740 C CA . LEU A 1 97 ? 9.869 8.765 -5.651 1.00 97.88 97 LEU A CA 1
ATOM 741 C C . LEU A 1 97 ? 10.546 9.032 -4.302 1.00 97.88 97 LEU A C 1
ATOM 743 O O . LEU A 1 97 ? 9.943 8.753 -3.271 1.00 97.88 97 LEU A O 1
ATOM 747 N N . GLN A 1 98 ? 11.741 9.628 -4.281 1.00 97.88 98 GLN A N 1
ATOM 748 C CA . GLN A 1 98 ? 12.420 9.998 -3.033 1.00 97.88 98 GLN A CA 1
ATOM 749 C C . GLN A 1 98 ? 11.588 10.954 -2.170 1.00 97.88 98 GLN A C 1
ATOM 751 O O . GLN A 1 98 ? 11.483 10.753 -0.961 1.00 97.88 98 GLN A O 1
ATOM 756 N N . VAL A 1 99 ? 10.943 11.954 -2.780 1.00 98.06 99 VAL A N 1
ATOM 757 C CA . VAL A 1 99 ? 10.038 12.865 -2.059 1.00 98.06 99 VAL A CA 1
ATOM 758 C C . VAL A 1 99 ? 8.835 12.108 -1.490 1.00 98.06 99 VAL A C 1
ATOM 760 O O . VAL A 1 99 ? 8.473 12.316 -0.333 1.00 98.06 99 VAL A O 1
ATOM 763 N N . GLN A 1 100 ? 8.230 11.198 -2.259 1.00 96.81 100 GLN A N 1
ATOM 764 C CA . GLN A 1 100 ? 7.115 10.378 -1.771 1.00 96.81 100 GLN A CA 1
ATOM 765 C C . GLN A 1 100 ? 7.526 9.474 -0.603 1.00 96.81 100 GLN A C 1
ATOM 767 O O . GLN A 1 100 ? 6.770 9.355 0.362 1.00 96.81 100 GLN A O 1
ATOM 772 N N . TYR A 1 101 ? 8.723 8.881 -0.657 1.00 97.31 101 TYR A N 1
ATOM 773 C CA . TYR A 1 101 ? 9.272 8.094 0.447 1.00 97.31 101 TYR A CA 1
ATOM 774 C C . TYR A 1 101 ? 9.440 8.936 1.713 1.00 97.31 101 TYR A C 1
ATOM 776 O O . TYR A 1 101 ? 8.955 8.527 2.765 1.00 97.31 101 TYR A O 1
ATOM 784 N N . ALA A 1 102 ? 10.016 10.136 1.609 1.00 97.62 102 ALA A N 1
ATOM 785 C CA . ALA A 1 102 ? 10.177 11.029 2.757 1.00 97.62 102 ALA A CA 1
ATOM 786 C C . ALA A 1 102 ? 8.827 11.401 3.406 1.00 97.62 102 ALA A C 1
ATOM 788 O O . ALA A 1 102 ? 8.685 11.366 4.627 1.00 97.62 102 ALA A O 1
ATOM 789 N N . VAL A 1 103 ? 7.798 11.685 2.596 1.00 97.94 103 VAL A N 1
ATOM 790 C CA . VAL A 1 103 ? 6.439 11.971 3.095 1.00 97.94 103 VAL A CA 1
ATOM 791 C C . VAL A 1 103 ? 5.824 10.753 3.796 1.00 97.94 103 VAL A C 1
ATOM 793 O O . VAL A 1 103 ? 5.125 10.899 4.801 1.00 97.94 103 VAL A O 1
ATOM 796 N N . LEU A 1 104 ? 6.051 9.542 3.281 1.00 97.69 104 LEU A N 1
ATOM 797 C CA . LEU A 1 104 ? 5.570 8.313 3.918 1.00 97.69 104 LEU A CA 1
ATOM 798 C C . LEU A 1 104 ? 6.279 8.040 5.249 1.00 97.69 104 LEU A C 1
ATOM 800 O O . LEU A 1 104 ? 5.608 7.670 6.212 1.00 97.69 104 LEU A O 1
ATOM 804 N N . GLU A 1 105 ? 7.589 8.268 5.332 1.00 97.94 105 GLU A N 1
ATOM 805 C CA . GLU A 1 105 ? 8.353 8.150 6.581 1.00 97.94 105 GLU A CA 1
ATOM 806 C C . GLU A 1 105 ? 7.873 9.153 7.642 1.00 97.94 105 GLU A C 1
ATOM 808 O O . GLU A 1 105 ? 7.709 8.796 8.815 1.00 97.94 105 GLU A O 1
ATOM 813 N N . GLU A 1 106 ? 7.568 10.391 7.243 1.00 98.00 106 GLU A N 1
ATOM 814 C CA . GLU A 1 106 ? 6.994 11.399 8.139 1.00 98.00 106 GLU A CA 1
ATOM 815 C C . GLU A 1 106 ? 5.619 10.959 8.664 1.00 98.00 106 GLU A C 1
ATOM 817 O O . GLU A 1 106 ? 5.374 10.973 9.876 1.00 98.00 106 GLU A O 1
ATOM 822 N N . LYS A 1 107 ? 4.737 10.476 7.777 1.00 97.69 107 LYS A N 1
ATOM 823 C CA . LYS A 1 107 ? 3.422 9.936 8.161 1.00 97.69 107 LYS A CA 1
ATOM 824 C C . LYS A 1 107 ? 3.542 8.734 9.093 1.00 97.69 107 LYS A C 1
ATOM 826 O O . LYS A 1 107 ? 2.806 8.653 10.075 1.00 97.69 107 LYS A O 1
ATOM 831 N N . GLN A 1 108 ? 4.470 7.819 8.822 1.00 97.50 108 GLN A N 1
ATOM 832 C CA . GLN A 1 108 ? 4.726 6.663 9.678 1.00 97.50 108 GLN A CA 1
ATOM 833 C C . GLN A 1 108 ? 5.186 7.105 11.071 1.00 97.50 108 GLN A C 1
ATOM 835 O O . GLN A 1 108 ? 4.703 6.590 12.079 1.00 97.50 108 GLN A O 1
ATOM 840 N N . THR A 1 109 ? 6.072 8.098 11.140 1.00 97.69 109 THR A N 1
ATOM 841 C CA . THR A 1 109 ? 6.557 8.659 12.405 1.00 97.69 109 THR A CA 1
ATOM 842 C C . THR A 1 109 ? 5.425 9.325 13.192 1.00 97.69 109 THR A C 1
ATOM 844 O O . THR A 1 109 ? 5.289 9.093 14.397 1.00 97.69 109 THR A O 1
ATOM 847 N N . ALA A 1 110 ? 4.568 10.097 12.518 1.00 97.06 110 ALA A N 1
ATOM 848 C CA . ALA A 1 110 ? 3.390 10.711 13.124 1.00 97.06 110 ALA A CA 1
ATOM 849 C C . ALA A 1 110 ? 2.406 9.658 13.659 1.00 97.06 110 ALA A C 1
ATOM 851 O O . ALA A 1 110 ? 1.946 9.768 14.796 1.00 97.06 110 ALA A O 1
ATOM 852 N N . PHE A 1 111 ? 2.148 8.600 12.887 1.00 97.88 111 PHE A N 1
ATOM 853 C CA . PHE A 1 111 ? 1.282 7.498 13.301 1.00 97.88 111 PHE A CA 1
ATOM 854 C C . PHE A 1 111 ? 1.842 6.754 14.521 1.00 97.88 111 PHE A C 1
ATOM 856 O O . PHE A 1 111 ? 1.126 6.523 15.493 1.00 97.88 111 PHE A O 1
ATOM 863 N N . ILE A 1 112 ? 3.145 6.447 14.532 1.00 97.69 112 ILE A N 1
ATOM 864 C CA . ILE A 1 112 ? 3.814 5.828 15.688 1.00 97.69 112 ILE A CA 1
ATOM 865 C C . ILE A 1 112 ? 3.675 6.711 16.934 1.00 97.69 112 ILE A C 1
ATOM 867 O O . ILE A 1 112 ? 3.434 6.197 18.029 1.00 97.69 112 ILE A O 1
ATOM 871 N N . LYS A 1 113 ? 3.814 8.033 16.787 1.00 98.06 113 LYS A N 1
ATOM 872 C CA . LYS A 1 113 ? 3.634 8.979 17.892 1.00 98.06 113 LYS A CA 1
ATOM 873 C C . LYS A 1 113 ? 2.200 8.942 18.431 1.00 98.06 113 LYS A C 1
ATOM 875 O O . LYS A 1 113 ? 2.026 8.765 19.634 1.00 98.06 113 LYS A O 1
ATOM 880 N N . GLN A 1 114 ? 1.197 9.028 17.556 1.00 97.44 114 GLN A N 1
ATOM 881 C CA . GLN A 1 114 ? -0.217 8.939 17.940 1.00 97.44 114 GLN A CA 1
ATOM 882 C C . GLN A 1 114 ? -0.535 7.616 18.649 1.00 97.44 114 GLN A C 1
ATOM 884 O O . GLN A 1 114 ? -1.196 7.606 19.686 1.00 97.44 114 GLN A O 1
ATOM 889 N N . TYR A 1 115 ? -0.004 6.502 18.146 1.00 97.31 115 TYR A N 1
ATOM 890 C CA . TYR A 1 115 ? -0.211 5.186 18.745 1.00 97.31 115 TYR A CA 1
ATOM 891 C C . TYR A 1 115 ? 0.384 5.089 20.158 1.00 97.31 115 TYR A C 1
ATOM 893 O O . TYR A 1 115 ? -0.246 4.554 21.070 1.00 97.31 115 TYR A O 1
ATOM 901 N N . ARG A 1 116 ? 1.574 5.666 20.383 1.00 97.81 116 ARG A N 1
ATOM 902 C CA . ARG A 1 116 ? 2.166 5.754 21.730 1.00 97.81 116 ARG A CA 1
ATOM 903 C C . ARG A 1 116 ? 1.314 6.596 22.679 1.00 97.81 116 ARG A C 1
ATOM 905 O O . ARG A 1 116 ? 1.129 6.200 23.825 1.00 97.81 116 ARG A O 1
ATOM 912 N N . GLU A 1 117 ? 0.778 7.721 22.213 1.00 97.94 117 GLU A N 1
ATOM 913 C CA . GLU A 1 117 ? -0.108 8.569 23.021 1.00 97.94 117 GLU A CA 1
ATOM 914 C C . GLU A 1 117 ? -1.399 7.837 23.422 1.00 97.94 117 GLU A C 1
ATOM 916 O O . GLU A 1 117 ? -1.842 7.959 24.565 1.00 97.94 117 GLU A O 1
ATOM 921 N N . LEU A 1 118 ? -1.983 7.041 22.519 1.00 98.00 118 LEU A N 1
ATOM 922 C CA . LEU A 1 118 ? -3.154 6.211 22.822 1.00 98.00 118 LEU A CA 1
ATOM 923 C C . LEU A 1 118 ? -2.845 5.127 23.859 1.00 98.00 118 LEU A C 1
ATOM 925 O O . LEU A 1 118 ? -3.614 4.969 24.806 1.00 98.00 118 LEU A O 1
ATOM 929 N N . ILE A 1 119 ? -1.704 4.441 23.739 1.00 97.44 119 ILE A N 1
ATOM 930 C CA . ILE A 1 119 ? -1.269 3.442 24.728 1.00 97.44 119 ILE A CA 1
ATOM 931 C C . ILE A 1 119 ? -1.131 4.066 26.122 1.00 97.44 119 ILE A C 1
ATOM 933 O O . ILE A 1 119 ? -1.577 3.481 27.107 1.00 97.44 119 ILE A O 1
ATOM 937 N N . GLU A 1 120 ? -0.527 5.251 26.233 1.00 98.00 120 GLU A N 1
ATOM 938 C CA . GLU A 1 120 ? -0.372 5.921 27.530 1.00 98.00 120 GLU A CA 1
ATOM 939 C C . GLU A 1 120 ? -1.722 6.371 28.113 1.00 98.00 120 GLU A C 1
ATOM 941 O O . GLU A 1 120 ? -1.957 6.217 29.315 1.00 98.00 120 GLU A O 1
ATOM 946 N N . LYS A 1 121 ? -2.657 6.838 27.272 1.00 97.56 121 LYS A N 1
ATOM 947 C CA . LYS A 1 121 ? -4.038 7.124 27.698 1.00 97.56 121 LYS A CA 1
ATOM 948 C C . LYS A 1 121 ? -4.753 5.869 28.200 1.00 97.56 121 LYS A C 1
ATOM 950 O O . LYS A 1 121 ? -5.402 5.925 29.242 1.00 97.56 121 LYS A O 1
ATOM 955 N N . GLU A 1 122 ? -4.613 4.742 27.503 1.00 97.44 122 GLU A N 1
ATOM 956 C CA . GLU A 1 122 ? -5.214 3.467 27.906 1.00 97.44 122 GLU A CA 1
ATOM 957 C C . GLU A 1 122 ? -4.637 2.969 29.239 1.00 97.44 122 GLU A C 1
ATOM 959 O O . GLU A 1 122 ? -5.388 2.560 30.126 1.00 97.44 122 GLU A O 1
ATOM 964 N N . LYS A 1 123 ? -3.311 3.044 29.423 1.00 97.62 123 LYS A N 1
ATOM 965 C CA . LYS A 1 123 ? -2.660 2.695 30.696 1.00 97.62 123 LYS A CA 1
ATOM 966 C C . LYS A 1 123 ? -3.182 3.546 31.847 1.00 97.62 123 LYS A C 1
ATOM 968 O O . LYS A 1 123 ? -3.496 2.999 32.903 1.00 97.62 123 LYS A O 1
ATOM 973 N N . LYS A 1 124 ? -3.305 4.860 31.640 1.00 97.62 124 LYS A N 1
ATOM 974 C CA . LYS A 1 124 ? -3.861 5.768 32.646 1.00 97.62 124 LYS A CA 1
ATOM 975 C C . LYS A 1 124 ? -5.305 5.396 32.988 1.00 97.62 124 LYS A C 1
ATOM 977 O O . LYS A 1 124 ? -5.609 5.204 34.157 1.00 97.62 124 LYS A O 1
ATOM 982 N N . ALA A 1 125 ? -6.157 5.190 31.984 1.00 95.88 125 ALA A N 1
ATOM 983 C CA . ALA A 1 125 ? -7.550 4.797 32.198 1.00 95.88 125 ALA A CA 1
ATOM 984 C C . ALA A 1 125 ? -7.682 3.463 32.958 1.00 95.88 125 ALA A C 1
ATOM 986 O O . ALA A 1 125 ? -8.540 3.330 33.829 1.00 95.88 125 ALA A O 1
ATOM 987 N N . LYS A 1 126 ? -6.810 2.482 32.679 1.00 96.69 126 LYS A N 1
ATOM 988 C CA . LYS A 1 126 ? -6.756 1.219 33.435 1.00 96.69 126 LYS A CA 1
ATOM 989 C C . LYS A 1 126 ? -6.344 1.434 34.889 1.00 96.69 126 LYS A C 1
ATOM 991 O O . LYS A 1 126 ? -6.967 0.852 35.772 1.00 96.69 126 LYS A O 1
ATOM 996 N N . SER A 1 127 ? -5.336 2.272 35.133 1.00 96.62 127 SER A N 1
ATOM 997 C CA . SER A 1 127 ? -4.905 2.636 36.487 1.00 96.62 127 SER A CA 1
ATOM 998 C C . SER A 1 127 ? -6.035 3.312 37.268 1.00 96.62 127 SER A C 1
ATOM 1000 O O . SER A 1 127 ? -6.344 2.891 38.381 1.00 96.62 127 SER A O 1
ATOM 1002 N N . ASP A 1 128 ? -6.698 4.300 36.663 1.00 96.25 128 ASP A N 1
ATOM 1003 C CA . ASP A 1 128 ? -7.811 5.034 37.275 1.00 96.25 128 ASP A CA 1
ATOM 1004 C C . ASP A 1 128 ? -8.996 4.090 37.569 1.00 96.25 128 ASP A C 1
ATOM 1006 O O . ASP A 1 128 ? -9.575 4.119 38.655 1.00 96.25 128 ASP A O 1
ATOM 1010 N N . SER A 1 129 ? -9.322 3.182 36.639 1.00 95.06 129 SER A N 1
ATOM 1011 C CA . SER A 1 129 ? -10.357 2.162 36.851 1.00 95.06 129 SER A CA 1
ATOM 1012 C C . SER A 1 129 ? -10.001 1.197 37.983 1.00 95.06 129 SER A C 1
ATOM 1014 O O . SER A 1 129 ? -10.886 0.802 38.740 1.00 95.06 129 SER A O 1
ATOM 1016 N N . GLN A 1 130 ? -8.735 0.792 38.102 1.00 95.56 130 GLN A N 1
ATOM 1017 C CA . GLN A 1 130 ? -8.287 -0.106 39.165 1.00 95.56 130 GLN A CA 1
ATOM 1018 C C . GLN A 1 130 ? -8.343 0.581 40.534 1.00 95.56 130 GLN A C 1
ATOM 1020 O O . GLN A 1 130 ? -8.760 -0.041 41.510 1.00 95.56 130 GLN A O 1
ATOM 1025 N N . GLN A 1 131 ? -7.992 1.868 40.597 1.00 96.31 131 GLN A N 1
ATOM 1026 C CA . GLN A 1 131 ? -8.139 2.676 41.805 1.00 96.31 131 GLN A CA 1
ATOM 1027 C C . GLN A 1 131 ? -9.616 2.843 42.201 1.00 96.31 131 GLN A C 1
ATOM 1029 O O . GLN A 1 131 ? -9.969 2.674 43.363 1.00 96.31 131 GLN A O 1
ATOM 1034 N N . CYS A 1 132 ? -10.505 3.103 41.240 1.00 95.50 132 CYS A N 1
ATOM 1035 C CA . CYS A 1 132 ? -11.940 3.208 41.515 1.00 95.50 132 CYS A CA 1
ATOM 1036 C C . CYS A 1 132 ? -12.523 1.893 42.070 1.00 95.50 132 CYS A C 1
ATOM 1038 O O . CYS A 1 132 ? -13.353 1.908 42.982 1.00 95.50 132 CYS A O 1
ATOM 1040 N N . LEU A 1 133 ? -12.066 0.742 41.559 1.00 95.56 133 LEU A N 1
ATOM 1041 C CA . LEU A 1 133 ? -12.471 -0.570 42.071 1.00 95.56 133 LEU A CA 1
ATOM 1042 C C . LEU A 1 133 ? -11.995 -0.803 43.511 1.00 95.56 133 LEU A C 1
ATOM 1044 O O . LEU A 1 133 ? -12.798 -1.234 44.337 1.00 95.56 133 LEU A O 1
ATOM 1048 N N . SER A 1 134 ? -10.744 -0.469 43.840 1.00 95.25 134 SER A N 1
ATOM 1049 C CA . SER A 1 134 ? -10.230 -0.637 45.206 1.00 95.25 134 SER A CA 1
ATOM 1050 C C . SER A 1 134 ? -10.913 0.304 46.209 1.00 95.25 134 SER A C 1
ATOM 1052 O O . SER A 1 134 ? -11.219 -0.101 47.333 1.00 95.25 134 SER A O 1
ATOM 1054 N N . GLU A 1 135 ? -11.241 1.533 45.802 1.00 96.19 135 GLU A N 1
ATOM 1055 C CA . GLU A 1 135 ? -12.048 2.462 46.604 1.00 96.19 135 GLU A CA 1
ATOM 1056 C C . GLU A 1 135 ? -13.465 1.920 46.844 1.00 96.19 135 GLU A C 1
ATOM 1058 O O . GLU A 1 135 ? -13.962 1.959 47.974 1.00 96.19 135 GLU A O 1
ATOM 1063 N N . LYS A 1 136 ? -14.102 1.348 45.814 1.00 95.81 136 LYS A N 1
ATOM 1064 C CA . LYS A 1 136 ? -15.423 0.713 45.932 1.00 95.81 136 LYS A CA 1
ATOM 1065 C C . LYS A 1 136 ? -15.405 -0.472 46.902 1.00 95.81 136 LYS A C 1
ATOM 1067 O O . LYS A 1 136 ? -16.306 -0.577 47.733 1.00 95.81 136 LYS A O 1
ATOM 1072 N N . GLU A 1 137 ? -14.406 -1.347 46.820 1.00 95.25 137 GLU A N 1
ATOM 1073 C CA . GLU A 1 137 ? -14.250 -2.497 47.726 1.00 95.25 137 GLU A CA 1
ATOM 1074 C C . GLU A 1 137 ? -14.004 -2.060 49.179 1.00 95.25 137 GLU A C 1
ATOM 1076 O O . GLU A 1 137 ? -14.593 -2.616 50.112 1.00 95.25 137 GLU A O 1
ATOM 1081 N N . SER A 1 138 ? -13.196 -1.014 49.375 1.00 95.19 138 SER A N 1
ATOM 1082 C CA . SER A 1 138 ? -12.961 -0.398 50.686 1.00 95.19 138 SER A CA 1
ATOM 1083 C C . SER A 1 138 ? -14.253 0.166 51.292 1.00 95.19 138 SER A C 1
ATOM 1085 O O . SER A 1 138 ? -14.584 -0.117 52.448 1.00 95.19 138 SER A O 1
ATOM 1087 N N . LEU A 1 139 ? -15.044 0.900 50.500 1.00 94.31 139 LEU A N 1
ATOM 1088 C CA . LEU A 1 139 ? -16.342 1.427 50.933 1.00 94.31 139 LEU A CA 1
ATOM 1089 C C . LEU A 1 139 ? -17.347 0.312 51.240 1.00 94.31 139 LEU A C 1
ATOM 1091 O O . LEU A 1 139 ? -18.013 0.380 52.271 1.00 94.31 139 LEU A O 1
ATOM 1095 N N . ALA A 1 140 ? -17.429 -0.725 50.402 1.00 94.69 140 ALA A N 1
ATOM 1096 C CA . ALA A 1 140 ? -18.300 -1.878 50.635 1.00 94.69 140 ALA A CA 1
ATOM 1097 C C . ALA A 1 140 ? -17.955 -2.596 51.951 1.00 94.69 140 ALA A C 1
ATOM 1099 O O . ALA A 1 140 ? -18.845 -2.900 52.745 1.00 94.69 140 ALA A O 1
ATOM 1100 N N . SER A 1 141 ? -16.662 -2.773 52.238 1.00 93.94 141 SER A N 1
ATOM 1101 C CA . SER A 1 141 ? -16.185 -3.343 53.507 1.00 93.94 141 SER A CA 1
ATOM 1102 C C . SER A 1 141 ? -16.575 -2.471 54.713 1.00 93.94 141 SER A C 1
ATOM 1104 O O . SER A 1 141 ? -16.962 -2.977 55.771 1.00 93.94 141 SER A O 1
ATOM 1106 N N . ARG A 1 142 ? -16.534 -1.140 54.555 1.00 94.62 142 ARG A N 1
ATOM 1107 C CA . ARG A 1 142 ? -16.941 -0.185 55.598 1.00 94.62 142 ARG A CA 1
ATOM 1108 C C . ARG A 1 142 ? -18.453 -0.180 55.833 1.00 94.62 142 ARG A C 1
ATOM 1110 O O . ARG A 1 142 ? -18.894 -0.041 56.968 1.00 94.62 142 ARG A O 1
ATOM 1117 N N . ILE A 1 143 ? -19.248 -0.338 54.775 1.00 93.50 143 ILE A N 1
ATOM 1118 C CA . ILE A 1 143 ? -20.707 -0.487 54.874 1.00 93.50 143 ILE A CA 1
ATOM 1119 C C . ILE A 1 143 ? -21.047 -1.783 55.608 1.00 93.50 143 ILE A C 1
ATOM 1121 O O . ILE A 1 143 ? -21.794 -1.728 56.577 1.00 93.50 143 ILE A O 1
ATOM 1125 N N . SER A 1 144 ? -20.428 -2.909 55.240 1.00 93.62 144 SER A N 1
ATOM 1126 C CA . SER A 1 144 ? -20.658 -4.200 55.903 1.00 93.62 144 SER A CA 1
ATOM 1127 C C . SER A 1 144 ? -20.370 -4.152 57.408 1.00 93.62 144 SER A C 1
ATOM 1129 O O . SER A 1 144 ? -21.138 -4.692 58.199 1.00 93.62 144 SER A O 1
ATOM 1131 N N . THR A 1 145 ? -19.290 -3.484 57.822 1.00 92.75 145 THR A N 1
ATOM 1132 C CA . THR A 1 145 ? -18.973 -3.306 59.253 1.00 92.75 145 THR A CA 1
ATOM 1133 C C . THR A 1 145 ? -19.962 -2.377 59.957 1.00 92.75 145 THR A C 1
ATOM 1135 O O . THR A 1 145 ? -20.331 -2.628 61.102 1.00 92.75 145 THR A O 1
ATOM 1138 N N . MET A 1 146 ? -20.443 -1.322 59.290 1.00 91.50 146 MET A N 1
ATOM 1139 C CA . MET A 1 146 ? -21.507 -0.471 59.834 1.00 91.50 146 MET A CA 1
ATOM 1140 C C . MET A 1 146 ? -22.839 -1.220 59.968 1.00 91.50 146 MET A C 1
ATOM 1142 O O . MET A 1 146 ? -23.491 -1.078 60.997 1.00 91.50 146 MET A O 1
ATOM 1146 N N . GLU A 1 147 ? -23.230 -2.037 58.988 1.00 93.38 147 GLU A N 1
ATOM 1147 C CA . GLU A 1 147 ? -24.441 -2.868 59.051 1.00 93.38 147 GLU A CA 1
ATOM 1148 C C . GLU A 1 147 ? -24.385 -3.874 60.205 1.00 93.38 147 GLU A C 1
ATOM 1150 O O . GLU A 1 147 ? -25.374 -4.068 60.913 1.00 93.38 147 GLU A O 1
ATOM 1155 N N . GLU A 1 148 ? -23.226 -4.493 60.434 1.00 92.06 148 GLU A N 1
ATOM 1156 C CA . GLU A 1 148 ? -23.023 -5.388 61.573 1.00 92.06 148 GLU A CA 1
ATOM 1157 C C . GLU A 1 148 ? -23.128 -4.638 62.908 1.00 92.06 148 GLU A C 1
ATOM 1159 O O . GLU A 1 148 ? -23.844 -5.080 63.807 1.00 92.06 148 GLU A O 1
ATOM 1164 N N . ASN A 1 149 ? -22.523 -3.451 63.013 1.00 91.44 149 ASN A N 1
ATOM 1165 C CA . ASN A 1 149 ? -22.660 -2.597 64.195 1.00 91.44 149 ASN A CA 1
ATOM 1166 C C . ASN A 1 149 ? -24.117 -2.168 64.436 1.00 91.44 149 ASN A C 1
ATOM 1168 O O . ASN A 1 149 ? -24.576 -2.191 65.576 1.00 91.44 149 ASN A O 1
ATOM 1172 N N . VAL A 1 150 ? -24.864 -1.812 63.384 1.00 90.25 150 VAL A N 1
ATOM 1173 C CA . VAL A 1 150 ? -26.295 -1.477 63.486 1.00 90.25 150 VAL A CA 1
ATOM 1174 C C . VAL A 1 150 ? -27.087 -2.663 64.027 1.00 90.25 150 VAL A C 1
ATOM 1176 O O . VAL A 1 150 ? -27.851 -2.472 64.966 1.00 90.25 150 VAL A O 1
ATOM 1179 N N . LYS A 1 151 ? -26.853 -3.890 63.541 1.00 89.38 151 LYS A N 1
ATOM 1180 C CA . LYS A 1 151 ? -27.504 -5.095 64.089 1.00 89.38 151 LYS A CA 1
ATOM 1181 C C . LYS A 1 151 ? -27.198 -5.304 65.573 1.00 89.38 151 LYS A C 1
ATOM 1183 O O . LYS A 1 151 ? -28.076 -5.713 66.329 1.00 89.38 151 LYS A O 1
ATOM 1188 N N . VAL A 1 152 ? -25.968 -5.023 66.009 1.00 85.56 152 VAL A N 1
ATOM 1189 C CA . VAL A 1 152 ? -25.598 -5.079 67.434 1.00 85.56 152 VAL A CA 1
ATOM 1190 C C . VAL A 1 152 ? -26.374 -4.033 68.239 1.00 85.56 152 VAL A C 1
ATOM 1192 O O . VAL A 1 152 ? -26.903 -4.362 69.302 1.00 85.56 152 VAL A O 1
ATOM 1195 N N . TYR A 1 153 ? -26.497 -2.804 67.731 1.00 83.88 153 TYR A N 1
ATOM 1196 C CA . TYR A 1 153 ? -27.281 -1.751 68.381 1.00 83.88 153 TYR A CA 1
ATOM 1197 C C . TYR A 1 153 ? -28.782 -2.052 68.402 1.00 83.88 153 TYR A C 1
ATOM 1199 O O . TYR A 1 153 ? -29.425 -1.822 69.422 1.00 83.88 153 TYR A O 1
ATOM 1207 N N . GLU A 1 154 ? -29.344 -2.600 67.324 1.00 85.56 154 GLU A N 1
ATOM 1208 C CA . GLU A 1 154 ? -30.737 -3.055 67.272 1.00 85.56 154 GLU A CA 1
ATOM 1209 C C . GLU A 1 154 ? -30.992 -4.170 68.286 1.00 85.56 154 GLU A C 1
ATOM 1211 O O . GLU A 1 154 ? -31.999 -4.134 68.988 1.00 85.56 154 GLU A O 1
ATOM 1216 N N . LYS A 1 155 ? -30.060 -5.122 68.426 1.00 79.88 155 LYS A N 1
ATOM 1217 C CA . LYS A 1 155 ? -30.151 -6.178 69.439 1.00 79.88 155 LYS A CA 1
ATOM 1218 C C . LYS A 1 155 ? -30.084 -5.610 70.857 1.00 79.88 155 LYS A C 1
ATOM 1220 O O . LYS A 1 155 ? -30.926 -5.950 71.674 1.00 79.88 155 LYS A O 1
ATOM 1225 N N . GLN A 1 156 ? -29.170 -4.678 71.134 1.00 75.38 156 GLN A N 1
ATOM 1226 C CA . GLN A 1 156 ? -29.127 -3.981 72.427 1.00 75.38 156 GLN A CA 1
ATOM 1227 C C . GLN A 1 156 ? -30.412 -3.185 72.699 1.00 75.38 156 GLN A C 1
ATOM 1229 O O . GLN A 1 156 ? -30.924 -3.204 73.817 1.00 75.38 156 GLN A O 1
ATOM 1234 N N . ALA A 1 157 ? -30.968 -2.508 71.692 1.00 70.19 157 ALA A N 1
ATOM 1235 C CA . ALA A 1 157 ? -32.235 -1.794 71.812 1.00 70.19 157 ALA A CA 1
ATOM 1236 C C . ALA A 1 157 ? -33.414 -2.755 72.051 1.00 70.19 157 ALA A C 1
ATOM 1238 O O . ALA A 1 157 ? -34.257 -2.460 72.896 1.00 70.19 157 ALA A O 1
ATOM 1239 N N . SER A 1 158 ? -33.435 -3.915 71.383 1.00 66.62 158 SER A N 1
ATOM 1240 C CA . SER A 1 158 ? -34.404 -5.004 71.580 1.00 66.62 158 SER A CA 1
ATOM 1241 C C . SER A 1 158 ? -34.316 -5.601 72.983 1.00 66.62 158 SER A C 1
ATOM 1243 O O . SER A 1 158 ? -35.338 -5.684 73.655 1.00 66.62 158 SER A O 1
ATOM 1245 N N . ASP A 1 159 ? -33.113 -5.895 73.482 1.00 62.00 159 ASP A N 1
ATOM 1246 C CA . ASP A 1 159 ? -32.884 -6.383 74.852 1.00 62.00 159 ASP A CA 1
ATOM 1247 C C . ASP A 1 159 ? -33.336 -5.337 75.904 1.00 62.00 159 ASP A C 1
ATOM 1249 O O . ASP A 1 159 ? -33.729 -5.675 77.021 1.00 62.00 159 ASP A O 1
ATOM 1253 N N . THR A 1 160 ? -33.363 -4.046 75.536 1.00 54.88 160 THR A N 1
ATOM 1254 C CA . THR A 1 160 ? -33.911 -2.951 76.364 1.00 54.88 160 THR A CA 1
ATOM 1255 C C . THR A 1 160 ? -35.440 -2.797 76.218 1.00 54.88 160 THR A C 1
ATOM 1257 O O . THR A 1 160 ? -36.104 -2.248 77.101 1.00 54.88 160 THR A O 1
ATOM 1260 N N . GLN A 1 161 ? -36.028 -3.286 75.120 1.00 46.06 161 GLN A N 1
ATOM 1261 C CA . GLN A 1 161 ? -37.466 -3.246 74.821 1.00 46.06 161 GLN A CA 1
ATOM 1262 C C . GLN A 1 161 ? -38.208 -4.516 75.283 1.00 46.06 161 GLN A C 1
ATOM 1264 O O . GLN A 1 161 ? -39.396 -4.437 75.604 1.00 46.06 161 GLN A O 1
ATOM 1269 N N . GLU A 1 162 ? -37.512 -5.649 75.417 1.00 43.84 162 GLU A N 1
ATOM 1270 C CA . GLU A 1 162 ? -38.011 -6.901 76.009 1.00 43.84 162 GLU A CA 1
ATOM 1271 C C . GLU A 1 162 ? -38.265 -6.792 77.522 1.00 43.84 162 GLU A C 1
ATOM 1273 O O . GLU A 1 162 ? -39.083 -7.532 78.057 1.00 43.84 162 GLU A O 1
ATOM 1278 N N . ALA A 1 163 ? -37.723 -5.777 78.204 1.00 46.53 163 ALA A N 1
ATOM 1279 C CA . ALA A 1 163 ? -38.168 -5.396 79.550 1.00 46.53 163 ALA A CA 1
ATOM 1280 C C . ALA A 1 163 ? -39.494 -4.595 79.565 1.00 46.53 163 ALA A C 1
ATOM 1282 O O . ALA A 1 163 ? -39.966 -4.199 80.632 1.00 46.53 163 ALA A O 1
ATOM 1283 N N . ARG A 1 164 ? -40.095 -4.295 78.400 1.00 46.56 164 ARG A N 1
ATOM 1284 C CA . ARG A 1 164 ? -41.259 -3.394 78.291 1.00 46.56 164 ARG A CA 1
ATOM 1285 C C . ARG A 1 164 ? -42.428 -3.872 77.435 1.00 46.56 164 ARG A C 1
ATOM 1287 O O . ARG A 1 164 ? -43.429 -3.158 77.407 1.00 46.56 164 ARG A O 1
ATOM 1294 N N . LYS A 1 165 ? -42.374 -5.029 76.773 1.00 42.03 165 LYS A N 1
ATOM 1295 C CA . LYS A 1 165 ? -43.524 -5.540 76.002 1.00 42.03 165 LYS A CA 1
ATOM 1296 C C . LYS A 1 165 ? -43.714 -7.045 76.139 1.00 42.03 165 LYS A C 1
ATOM 1298 O O . LYS A 1 165 ? -43.631 -7.804 75.185 1.00 42.03 165 LYS A O 1
ATOM 1303 N N . GLU A 1 166 ? -44.110 -7.428 77.345 1.00 39.19 166 GLU A N 1
ATOM 1304 C CA . GLU A 1 166 ? -44.901 -8.626 77.618 1.00 39.19 166 GLU A CA 1
ATOM 1305 C C . GLU A 1 166 ? -46.396 -8.286 77.426 1.00 39.19 166 GLU A C 1
ATOM 1307 O O . GLU A 1 166 ? -47.218 -8.380 78.330 1.00 39.19 166 GLU A O 1
ATOM 1312 N N . THR A 1 167 ? -46.770 -7.757 76.256 1.00 37.97 167 THR A N 1
ATOM 1313 C CA . THR A 1 167 ? -48.173 -7.620 75.829 1.00 37.97 167 THR A CA 1
ATOM 1314 C C . THR A 1 167 ? -48.217 -7.515 74.305 1.00 37.97 167 THR A C 1
ATOM 1316 O O . THR A 1 167 ? -47.493 -6.716 73.724 1.00 37.97 167 THR A O 1
ATOM 1319 N N . GLU A 1 168 ? -49.100 -8.312 73.698 1.00 35.38 168 GLU A N 1
ATOM 1320 C CA . GLU A 1 168 ? -49.480 -8.329 72.271 1.00 35.38 168 GLU A CA 1
ATOM 1321 C C . GLU A 1 168 ? -48.677 -9.248 71.333 1.00 35.38 168 GLU A C 1
ATOM 1323 O O . GLU A 1 168 ? -47.873 -8.853 70.494 1.00 35.38 168 GLU A O 1
ATOM 1328 N N . ARG A 1 169 ? -49.051 -10.533 71.415 1.00 35.41 169 ARG A N 1
ATOM 1329 C CA . ARG A 1 169 ? -49.117 -11.458 70.273 1.00 35.41 169 ARG A CA 1
ATOM 1330 C C . ARG A 1 169 ? -50.061 -10.913 69.191 1.00 35.41 169 ARG A C 1
ATOM 1332 O O . ARG A 1 169 ? -51.191 -10.561 69.518 1.00 35.41 169 ARG A O 1
ATOM 1339 N N . SER A 1 170 ? -49.702 -11.093 67.916 1.00 29.83 170 SER A N 1
ATOM 1340 C CA . SER A 1 170 ? -50.362 -12.049 66.994 1.00 29.83 170 SER A CA 1
ATOM 1341 C C . SER A 1 170 ? -50.345 -11.603 65.521 1.00 29.83 170 SER A C 1
ATOM 1343 O O . SER A 1 170 ? -50.599 -10.442 65.223 1.00 29.83 170 SER A O 1
ATOM 1345 N N . SER A 1 171 ? -50.239 -12.611 64.634 1.00 31.03 171 SER A N 1
ATOM 1346 C CA . SER A 1 171 ? -50.700 -12.658 63.224 1.00 31.03 171 SER A CA 1
ATOM 1347 C C . SER A 1 171 ? -49.795 -11.977 62.177 1.00 31.03 171 SER A C 1
ATOM 1349 O O . SER A 1 171 ? -49.380 -10.851 62.381 1.00 31.03 171 SER A O 1
ATOM 1351 N N . LYS A 1 172 ? -49.478 -12.516 60.986 1.00 35.28 172 LYS A N 1
ATOM 1352 C CA . LYS A 1 172 ? -49.856 -13.695 60.159 1.00 35.28 172 LYS A CA 1
ATOM 1353 C C . LYS A 1 172 ? -48.833 -13.733 58.985 1.00 35.28 172 LYS A C 1
ATOM 1355 O O . LYS A 1 172 ? -48.349 -12.681 58.596 1.00 35.28 172 LYS A O 1
ATOM 1360 N N . PHE A 1 173 ? -48.315 -14.885 58.553 1.00 36.06 173 PHE A N 1
ATOM 1361 C CA . PHE A 1 173 ? -48.790 -15.763 57.454 1.00 36.06 173 PHE A CA 1
ATOM 1362 C C . PHE A 1 173 ? -48.365 -15.373 56.005 1.00 36.06 173 PHE A C 1
ATOM 1364 O O . PHE A 1 173 ? -48.857 -14.409 55.436 1.00 36.06 173 PHE A O 1
ATOM 1371 N N . ILE A 1 174 ? -47.431 -16.191 55.490 1.00 37.72 174 ILE A N 1
ATOM 1372 C CA . ILE A 1 174 ? -47.072 -16.718 54.141 1.00 37.72 174 ILE A CA 1
ATOM 1373 C C . ILE A 1 174 ? -47.963 -16.365 52.917 1.00 37.72 174 ILE A C 1
ATOM 1375 O O . ILE A 1 174 ? -49.173 -16.484 53.043 1.00 37.72 174 ILE A O 1
ATOM 1379 N N . GLN A 1 175 ? -47.366 -16.098 51.725 1.00 33.34 175 GLN A N 1
ATOM 1380 C CA . GLN A 1 175 ? -47.540 -16.853 50.436 1.00 33.34 175 GLN A CA 1
ATOM 1381 C C . GLN A 1 175 ? -46.830 -16.203 49.211 1.00 33.34 175 GLN A C 1
ATOM 1383 O O . GLN A 1 175 ? -46.956 -15.004 48.996 1.00 33.34 175 GLN A O 1
ATOM 1388 N N . ASN A 1 176 ? -45.959 -16.963 48.518 1.00 34.31 176 ASN A N 1
ATOM 1389 C CA . ASN A 1 176 ? -46.047 -17.585 47.163 1.00 34.31 176 ASN A CA 1
ATOM 1390 C C . ASN A 1 176 ? -46.034 -16.639 45.942 1.00 34.31 176 ASN A C 1
ATOM 1392 O O . ASN A 1 176 ? -46.836 -15.723 45.835 1.00 34.31 176 ASN A O 1
ATOM 1396 N N . GLU A 1 177 ? -45.024 -16.744 45.069 1.00 47.22 177 GLU A N 1
ATOM 1397 C CA . GLU A 1 177 ? -44.935 -17.644 43.890 1.00 47.22 177 GLU A CA 1
ATOM 1398 C C . GLU A 1 177 ? -45.934 -17.283 42.777 1.00 47.22 177 GLU A C 1
ATOM 1400 O O . GLU A 1 177 ? -47.119 -17.598 42.842 1.00 47.22 177 GLU A O 1
ATOM 1405 N N . LEU A 1 178 ? -45.415 -16.619 41.737 1.00 35.22 178 LEU A N 1
ATOM 1406 C CA . LEU A 1 178 ? -46.099 -16.367 40.473 1.00 35.22 178 LEU A CA 1
ATOM 1407 C C . LEU A 1 178 ? -45.122 -16.710 39.335 1.00 35.22 178 LEU A C 1
ATOM 1409 O O . LEU A 1 178 ? -44.291 -15.888 38.942 1.00 35.22 178 LEU A O 1
ATOM 1413 N N . GLU A 1 179 ? -45.199 -17.945 38.839 1.00 42.44 179 GLU A N 1
ATOM 1414 C CA . GLU A 1 179 ? -44.588 -18.361 37.576 1.00 42.44 179 GLU A CA 1
ATOM 1415 C C . GLU A 1 179 ? -45.160 -17.500 36.442 1.00 42.44 179 GLU A C 1
ATOM 1417 O O . GLU A 1 179 ? -46.291 -17.677 35.988 1.00 42.44 179 GLU A O 1
ATOM 1422 N N . LYS A 1 180 ? -44.368 -16.536 35.971 1.00 42.84 180 LYS A N 1
ATOM 1423 C CA . LYS A 1 180 ? -44.519 -16.017 34.613 1.00 42.84 180 LYS A CA 1
ATOM 1424 C C . LYS A 1 180 ? -43.896 -17.044 33.686 1.00 42.84 180 LYS A C 1
ATOM 1426 O O . LYS A 1 180 ? -42.748 -17.411 33.914 1.00 42.84 180 LYS A O 1
ATOM 1431 N N . ALA A 1 181 ? -44.635 -17.436 32.649 1.00 49.88 181 ALA A N 1
ATOM 1432 C CA . ALA A 1 181 ? -44.111 -18.100 31.462 1.00 49.88 181 ALA A CA 1
ATOM 1433 C C . ALA A 1 181 ? -42.828 -17.377 31.027 1.00 49.88 181 ALA A C 1
ATOM 1435 O O . ALA A 1 181 ? -42.870 -16.293 30.438 1.00 49.88 181 ALA A O 1
ATOM 1436 N N . SER A 1 182 ? -41.687 -17.907 31.458 1.00 55.56 182 SER A N 1
ATOM 1437 C CA . SER A 1 182 ? -40.399 -17.289 31.235 1.00 55.56 182 SER A CA 1
ATOM 1438 C C . SER A 1 182 ? -40.015 -17.641 29.813 1.00 55.56 182 SER A C 1
ATOM 1440 O O . SER A 1 182 ? -39.919 -18.809 29.447 1.00 55.56 182 SER A O 1
ATOM 1442 N N . VAL A 1 183 ? -39.842 -16.613 28.985 1.00 64.62 183 VAL A N 1
ATOM 1443 C CA . VAL A 1 183 ? -39.141 -16.763 27.715 1.00 64.62 183 VAL A CA 1
ATOM 1444 C C . VAL A 1 183 ? -37.767 -17.318 28.073 1.00 64.62 183 VAL A C 1
ATOM 1446 O O . VAL A 1 183 ? -36.931 -16.601 28.630 1.00 64.62 183 VAL A O 1
ATOM 1449 N N . GLN A 1 184 ? -37.559 -18.612 27.846 1.00 78.94 184 GLN A N 1
ATOM 1450 C CA . GLN A 1 184 ? -36.293 -19.250 28.153 1.00 78.94 184 GLN A CA 1
ATOM 1451 C C . GLN A 1 184 ? -35.347 -18.913 27.004 1.00 78.94 184 GLN A C 1
ATOM 1453 O O . GLN A 1 184 ? -35.508 -19.398 25.883 1.00 78.94 184 GLN A O 1
ATOM 1458 N N . CYS A 1 185 ? -34.410 -18.005 27.272 1.00 87.19 185 CYS A N 1
ATOM 1459 C CA . CYS A 1 185 ? -33.339 -17.669 26.346 1.00 87.19 185 CYS A CA 1
ATOM 1460 C C . CYS A 1 185 ? -32.083 -18.462 26.718 1.00 87.19 185 CYS A C 1
ATOM 1462 O O . CYS A 1 185 ? -31.624 -18.411 27.859 1.00 87.19 185 CYS A O 1
ATOM 1464 N N . GLU A 1 186 ? -31.537 -19.192 25.754 1.00 92.75 186 GLU A N 1
ATOM 1465 C CA . GLU A 1 186 ? -30.283 -19.932 25.856 1.00 92.75 186 GLU A CA 1
ATOM 1466 C C . GLU A 1 186 ? -29.196 -19.211 25.050 1.00 92.75 186 GLU A C 1
ATOM 1468 O O . GLU A 1 186 ? -29.430 -18.793 23.917 1.00 92.75 186 GLU A O 1
ATOM 1473 N N . LEU A 1 187 ? -27.998 -19.077 25.618 1.00 91.94 187 LEU A N 1
ATOM 1474 C CA . LEU A 1 187 ? -26.843 -18.500 24.928 1.00 91.94 187 LEU A CA 1
ATOM 1475 C C . LEU A 1 187 ? -26.355 -19.464 23.834 1.00 91.94 187 LEU A C 1
ATOM 1477 O O . LEU A 1 187 ? -25.729 -20.477 24.144 1.00 91.94 187 LEU A O 1
ATOM 1481 N N . THR A 1 188 ? -26.595 -19.150 22.559 1.00 93.69 188 THR A N 1
ATOM 1482 C CA . THR A 1 188 ? -26.173 -20.004 21.430 1.00 93.69 188 THR A CA 1
ATOM 1483 C C . THR A 1 188 ? -24.812 -19.623 20.869 1.00 93.69 188 THR A C 1
ATOM 1485 O O . THR A 1 188 ? -24.058 -20.489 20.426 1.00 93.69 188 THR A O 1
ATOM 1488 N N . LEU A 1 189 ? -24.468 -18.336 20.922 1.00 93.31 189 LEU A N 1
ATOM 1489 C CA . LEU A 1 189 ? -23.156 -17.834 20.536 1.00 93.31 189 LEU A CA 1
ATOM 1490 C C . LEU A 1 189 ? -22.517 -17.140 21.742 1.00 93.3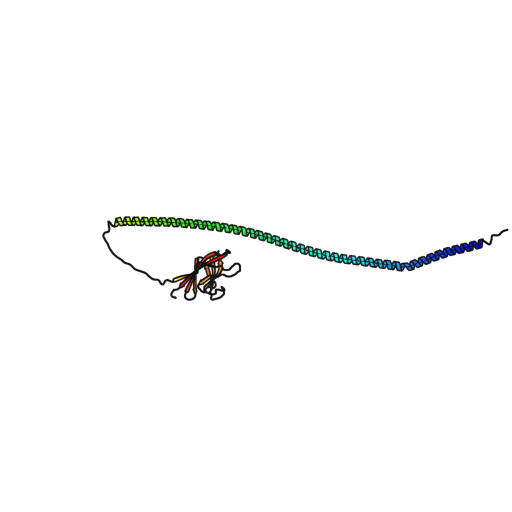1 189 LEU A C 1
ATOM 1492 O O . LEU A 1 189 ? -22.902 -16.006 22.042 1.00 93.31 189 LEU A O 1
ATOM 1496 N N . PRO A 1 190 ? -21.528 -17.761 22.416 1.00 93.94 190 PRO A N 1
ATOM 1497 C CA . PRO A 1 190 ? -20.738 -17.060 23.421 1.00 93.94 190 PRO A CA 1
ATOM 1498 C C . PRO A 1 190 ? -19.951 -15.926 22.762 1.00 93.94 190 PRO A C 1
ATOM 1500 O O . PRO A 1 190 ? -19.801 -15.901 21.539 1.00 93.94 190 PRO A O 1
ATOM 1503 N N . VAL A 1 191 ? -19.387 -15.025 23.571 1.00 95.62 191 VAL A N 1
ATOM 1504 C CA . VAL A 1 191 ? -18.599 -13.880 23.088 1.00 95.62 191 VAL A CA 1
ATOM 1505 C C . VAL A 1 191 ? -17.547 -14.329 22.071 1.00 95.62 191 VAL A C 1
ATOM 1507 O O . VAL A 1 191 ? -16.518 -14.905 22.422 1.00 95.62 191 VAL A O 1
ATOM 1510 N N . SER A 1 192 ? -17.815 -14.039 20.802 1.00 96.44 192 SER A N 1
ATOM 1511 C CA . SER A 1 192 ? -17.035 -14.511 19.660 1.00 96.44 192 SER A CA 1
ATOM 1512 C C . SER A 1 192 ? -16.808 -13.364 18.695 1.00 96.44 192 SER A C 1
ATOM 1514 O O . SER A 1 192 ? -17.646 -12.474 18.573 1.00 96.44 192 SER A O 1
ATOM 1516 N N . TRP A 1 193 ? -15.671 -13.364 18.008 1.00 95.25 193 TRP A N 1
ATOM 1517 C CA . TRP A 1 193 ? -15.293 -12.271 17.117 1.00 95.25 193 TRP A CA 1
ATOM 1518 C C . TRP A 1 193 ? -15.189 -12.717 15.669 1.00 95.25 193 TRP A C 1
ATOM 1520 O O . TRP A 1 193 ? -14.828 -13.857 15.378 1.00 95.25 193 TRP A O 1
ATOM 1530 N N . VAL A 1 194 ? -15.473 -11.795 14.752 1.00 95.06 194 VAL A N 1
ATOM 1531 C CA . VAL A 1 194 ? -15.380 -12.041 13.313 1.00 95.06 194 VAL A CA 1
ATOM 1532 C C . VAL A 1 194 ? -14.981 -10.797 12.550 1.00 95.06 194 VAL A C 1
ATOM 1534 O O . VAL A 1 194 ? -15.369 -9.679 12.887 1.00 95.06 194 VAL A O 1
ATOM 1537 N N . LYS A 1 195 ? -14.170 -11.012 11.518 1.00 94.00 195 LYS A N 1
ATOM 1538 C CA . LYS A 1 195 ? -13.657 -9.969 10.633 1.00 94.00 195 LYS A CA 1
ATOM 1539 C C . LYS A 1 195 ? -14.416 -9.981 9.308 1.00 94.00 195 LYS A C 1
ATOM 1541 O O . LYS A 1 195 ? -14.752 -11.065 8.835 1.00 94.00 195 LYS A O 1
ATOM 1546 N N . PRO A 1 196 ? -14.624 -8.828 8.655 1.00 92.75 196 PRO A N 1
ATOM 1547 C CA . PRO A 1 196 ? -15.268 -8.787 7.344 1.00 92.75 196 PRO A CA 1
ATOM 1548 C C . PRO A 1 196 ? -14.447 -9.510 6.273 1.00 92.75 196 PRO A C 1
ATOM 1550 O O . PRO A 1 196 ? -15.010 -10.206 5.422 1.00 92.75 196 PRO A O 1
ATOM 1553 N N . ARG A 1 197 ? -13.114 -9.357 6.315 1.00 90.31 197 ARG A N 1
ATOM 1554 C CA . ARG A 1 197 ? -12.168 -9.980 5.381 1.00 90.31 197 ARG A CA 1
ATOM 1555 C C . ARG A 1 197 ? -10.818 -10.259 6.040 1.00 90.31 197 ARG A C 1
ATOM 1557 O O . ARG A 1 197 ? -10.443 -9.581 6.998 1.00 90.31 197 ARG A O 1
ATOM 1564 N N . ASP A 1 198 ? -10.086 -11.239 5.519 1.00 82.94 198 ASP A N 1
ATOM 1565 C CA . ASP A 1 198 ? -8.647 -11.375 5.759 1.00 82.94 198 ASP A CA 1
ATOM 1566 C C . ASP A 1 198 ? -7.817 -10.529 4.780 1.00 82.94 198 ASP A C 1
ATOM 1568 O O . ASP A 1 198 ? -8.336 -9.893 3.862 1.00 82.94 198 ASP A O 1
ATOM 1572 N N . TRP A 1 199 ? -6.498 -10.547 4.969 1.00 80.56 199 TRP A N 1
ATOM 1573 C CA . TRP A 1 199 ? -5.531 -9.880 4.092 1.00 80.56 199 TRP A CA 1
ATOM 1574 C C . TRP A 1 199 ? -5.495 -10.452 2.660 1.00 80.56 199 TRP A C 1
ATOM 1576 O O . TRP A 1 199 ? -4.948 -9.811 1.768 1.00 80.56 199 TRP A O 1
ATOM 1586 N N . LEU A 1 200 ? -6.087 -11.630 2.428 1.00 84.69 200 LEU A N 1
ATOM 1587 C CA . LEU A 1 200 ? -6.260 -12.268 1.118 1.00 84.69 200 LEU A CA 1
ATOM 1588 C C . LEU A 1 200 ? -7.662 -12.024 0.524 1.00 84.69 200 LEU A C 1
ATOM 1590 O O . LEU A 1 200 ? -7.987 -12.581 -0.523 1.00 84.69 200 LEU A O 1
ATOM 1594 N N . GLY A 1 201 ? -8.507 -11.221 1.180 1.00 82.31 201 GLY A N 1
ATOM 1595 C CA . GLY A 1 201 ? -9.870 -10.915 0.746 1.00 82.31 201 GLY A CA 1
ATOM 1596 C C . GLY A 1 201 ? -10.913 -12.003 1.029 1.00 82.31 201 GLY A C 1
ATOM 1597 O O . GLY A 1 201 ? -12.045 -11.877 0.566 1.00 82.31 201 GLY A O 1
ATOM 1598 N N . ARG A 1 202 ? -10.583 -13.058 1.783 1.00 85.56 202 ARG A N 1
ATOM 1599 C CA . ARG A 1 202 ? -11.527 -14.118 2.172 1.00 85.56 202 ARG A CA 1
ATOM 1600 C C . ARG A 1 202 ? -12.463 -13.626 3.265 1.00 85.56 202 ARG A C 1
ATOM 1602 O O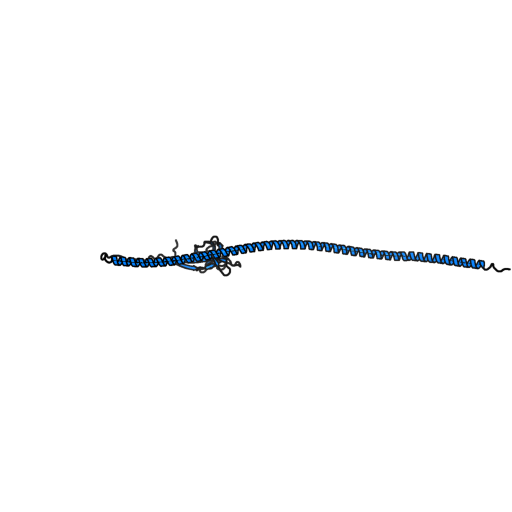 . ARG A 1 202 ? -12.026 -13.015 4.237 1.00 85.56 202 ARG A O 1
ATOM 1609 N N . HIS A 1 203 ? -13.744 -13.942 3.129 1.00 88.88 203 HIS A N 1
ATOM 1610 C CA . HIS A 1 203 ? -14.765 -13.588 4.109 1.00 88.88 203 HIS A CA 1
ATOM 1611 C C . HIS A 1 203 ? -14.781 -14.570 5.280 1.00 88.88 203 HIS A C 1
ATOM 1613 O O . HIS A 1 203 ? -14.754 -15.786 5.075 1.00 88.88 203 HIS A O 1
ATOM 1619 N N . TYR A 1 204 ? -14.877 -14.045 6.500 1.00 91.00 204 TYR A N 1
ATOM 1620 C CA . TYR A 1 204 ? -15.147 -14.858 7.681 1.00 91.00 204 TYR A CA 1
ATOM 1621 C C . TYR A 1 204 ? -16.627 -14.810 8.048 1.00 91.00 204 TYR A C 1
ATOM 1623 O O . TYR A 1 204 ? -17.351 -13.881 7.696 1.00 91.00 204 TYR A O 1
ATOM 1631 N N . LYS A 1 205 ? -17.049 -15.826 8.796 1.00 94.06 205 LYS A N 1
ATOM 1632 C CA . LYS A 1 205 ? -18.398 -15.961 9.338 1.00 94.06 205 LYS A CA 1
ATOM 1633 C C . LYS A 1 205 ? -18.325 -16.486 10.766 1.00 94.06 205 LYS A C 1
ATOM 1635 O O . LYS A 1 205 ? -17.373 -17.198 11.100 1.00 94.06 205 LYS A O 1
ATOM 1640 N N . LEU A 1 206 ? -19.351 -16.213 11.562 1.00 95.81 206 LEU A N 1
ATOM 1641 C CA . LEU A 1 206 ? -19.624 -16.974 12.784 1.00 95.81 206 LEU A CA 1
ATOM 1642 C C . LEU A 1 206 ? -20.898 -17.770 12.608 1.00 95.81 206 LEU A C 1
ATOM 1644 O O . LEU A 1 206 ? -21.841 -17.313 11.971 1.00 95.81 206 LEU A O 1
ATOM 1648 N N . THR A 1 207 ? -20.914 -18.951 13.201 1.00 96.56 207 THR A N 1
ATOM 1649 C CA . THR A 1 207 ? -22.124 -19.753 13.338 1.00 96.56 207 THR A CA 1
ATOM 1650 C C . THR A 1 207 ? -22.856 -19.275 14.588 1.00 96.56 207 THR A C 1
ATOM 1652 O O . THR A 1 207 ? -22.287 -19.361 15.671 1.00 96.56 207 THR A O 1
ATOM 1655 N N . ILE A 1 208 ? -24.077 -18.756 14.444 1.00 94.44 208 ILE A N 1
ATOM 1656 C CA . ILE A 1 208 ? -24.926 -18.341 15.575 1.00 94.44 208 ILE A CA 1
ATOM 1657 C C . ILE A 1 208 ? -25.591 -19.564 16.214 1.00 94.44 208 ILE A C 1
ATOM 1659 O O . ILE A 1 208 ? -25.584 -19.716 17.430 1.00 94.44 208 ILE A O 1
ATOM 1663 N N . ASP A 1 209 ? -26.174 -20.411 15.372 1.00 92.56 209 ASP A N 1
ATOM 1664 C CA . ASP A 1 209 ? -26.835 -21.673 15.704 1.00 92.56 209 ASP A CA 1
ATOM 1665 C C . ASP A 1 209 ? -26.700 -22.594 14.476 1.00 92.56 209 ASP A C 1
ATOM 1667 O O . ASP A 1 209 ? -26.207 -22.170 13.421 1.00 92.56 209 ASP A O 1
ATOM 1671 N N . LYS A 1 210 ? -27.091 -23.866 14.582 1.00 88.19 210 LYS A N 1
ATOM 1672 C CA . LYS A 1 210 ? -27.030 -24.828 13.474 1.00 88.19 210 LYS A CA 1
ATOM 1673 C C . LYS A 1 210 ? -27.742 -24.271 12.237 1.00 88.19 210 LYS A C 1
ATOM 1675 O O . LYS A 1 210 ? -28.958 -24.159 12.209 1.00 88.19 210 LYS A O 1
ATOM 1680 N N . GLY A 1 211 ? -26.961 -23.959 11.203 1.00 91.94 211 GLY A N 1
ATOM 1681 C CA . GLY A 1 211 ? -27.481 -23.446 9.937 1.00 91.94 211 GLY A CA 1
ATOM 1682 C C . GLY A 1 211 ? -27.759 -21.943 9.910 1.00 91.94 211 GLY A C 1
ATOM 1683 O O . GLY A 1 211 ? -28.333 -21.492 8.933 1.00 91.94 211 GLY A O 1
ATOM 1684 N N . ILE A 1 212 ? -27.338 -21.165 10.915 1.00 96.44 212 ILE A N 1
ATOM 1685 C CA . ILE A 1 212 ? -27.433 -19.697 10.919 1.00 96.44 212 ILE A CA 1
ATOM 1686 C C . ILE A 1 212 ? -26.028 -19.108 11.005 1.00 96.44 212 ILE A C 1
ATOM 1688 O O . ILE A 1 212 ? -25.273 -19.404 11.936 1.00 96.44 212 ILE A O 1
ATOM 1692 N N . TYR A 1 213 ? -25.684 -18.240 10.059 1.00 97.19 213 TYR A N 1
ATOM 1693 C CA . TYR A 1 213 ? -24.367 -17.625 9.967 1.00 97.19 213 TYR A CA 1
ATOM 1694 C C . TYR A 1 213 ? -24.468 -16.108 9.912 1.00 97.19 213 TYR A C 1
ATOM 1696 O O . TYR A 1 213 ? -25.283 -15.561 9.171 1.00 97.19 213 TYR A O 1
ATOM 1704 N N . ILE A 1 214 ? -23.596 -15.434 10.659 1.00 96.81 214 ILE A N 1
ATOM 1705 C CA . ILE A 1 214 ? -23.394 -13.989 10.569 1.00 96.81 214 ILE A CA 1
ATOM 1706 C C . ILE A 1 214 ? -22.120 -13.674 9.796 1.00 96.81 214 ILE A C 1
ATOM 1708 O O . ILE A 1 214 ? -21.047 -14.221 10.065 1.00 96.81 214 ILE A O 1
ATOM 1712 N N . TRP A 1 215 ? -22.262 -12.746 8.860 1.00 96.75 215 TRP A N 1
ATOM 1713 C CA . TRP A 1 215 ? -21.227 -12.267 7.964 1.00 96.75 215 TRP A CA 1
ATOM 1714 C C . TRP A 1 215 ? -21.079 -10.755 8.138 1.00 96.75 215 TRP A C 1
ATOM 1716 O O . TRP A 1 215 ? -21.895 -10.008 7.597 1.00 96.75 215 TRP A O 1
ATOM 1726 N N . PRO A 1 216 ? -20.070 -10.263 8.874 1.00 94.75 216 PRO A N 1
ATOM 1727 C CA . PRO A 1 216 ? -19.770 -8.836 8.863 1.00 94.75 216 PRO A CA 1
ATOM 1728 C C . PRO A 1 216 ? -19.358 -8.407 7.450 1.00 94.75 216 PRO A C 1
ATOM 1730 O O . PRO A 1 216 ? -18.561 -9.074 6.785 1.00 94.75 216 PRO A O 1
ATOM 1733 N N . THR A 1 217 ? -19.896 -7.291 6.977 1.00 94.62 217 THR A N 1
ATOM 1734 C CA . THR A 1 217 ? -19.578 -6.732 5.658 1.00 94.62 217 THR A CA 1
ATOM 1735 C C . THR A 1 217 ? -18.651 -5.537 5.777 1.00 94.62 217 THR A C 1
ATOM 1737 O O . THR A 1 217 ? -17.666 -5.470 5.040 1.00 94.62 217 THR A O 1
ATOM 1740 N N . GLU A 1 218 ? -18.924 -4.653 6.734 1.00 95.00 218 GLU A N 1
ATOM 1741 C CA . GLU A 1 218 ? -18.159 -3.439 7.015 1.00 95.00 218 GLU A CA 1
ATOM 1742 C C . GLU A 1 218 ? -18.139 -3.182 8.524 1.00 95.00 218 GLU A C 1
ATOM 1744 O O . GLU A 1 218 ? -19.116 -3.459 9.222 1.00 95.00 218 GLU A O 1
ATOM 1749 N N . LEU A 1 219 ? -17.019 -2.662 9.022 1.00 94.94 219 LEU A N 1
ATOM 1750 C CA . LEU A 1 219 ? -16.853 -2.232 10.406 1.00 94.94 219 LEU A CA 1
ATOM 1751 C C . LEU A 1 219 ? -16.479 -0.755 10.391 1.00 94.94 219 LEU A C 1
ATOM 1753 O O . LEU A 1 219 ? -15.576 -0.371 9.650 1.00 94.94 219 LEU A O 1
ATOM 1757 N N . ASP A 1 220 ? -17.163 0.037 11.203 1.00 93.44 220 ASP A N 1
ATOM 1758 C CA . ASP A 1 220 ? -16.884 1.453 11.387 1.00 93.44 220 ASP A CA 1
ATOM 1759 C C . ASP A 1 220 ? -16.635 1.710 12.876 1.00 93.44 220 ASP A C 1
ATOM 1761 O O . ASP A 1 220 ? -17.548 1.695 13.707 1.00 93.44 220 ASP A O 1
ATOM 1765 N N . GLU A 1 221 ? -15.359 1.876 13.219 1.00 88.75 221 GLU A N 1
ATOM 1766 C CA . GLU A 1 221 ? -14.922 2.139 14.588 1.00 88.75 221 GLU A CA 1
ATOM 1767 C C . GLU A 1 221 ? -15.334 3.546 15.050 1.00 88.75 221 GLU A C 1
ATOM 1769 O O . GLU A 1 221 ? -15.732 3.711 16.205 1.00 88.75 221 GLU A O 1
ATOM 1774 N N . GLU A 1 222 ? -15.333 4.538 14.151 1.00 88.88 222 GLU A N 1
ATOM 1775 C CA . GLU A 1 222 ? -15.665 5.930 14.477 1.00 88.88 222 GLU A CA 1
ATOM 1776 C C . GLU A 1 222 ? -17.134 6.069 14.876 1.00 88.88 222 GLU A C 1
ATOM 1778 O O . GLU A 1 222 ? -17.451 6.693 15.891 1.00 88.88 222 GLU A O 1
ATOM 1783 N N . SER A 1 223 ? -18.037 5.441 14.117 1.00 89.31 223 SER A N 1
ATOM 1784 C CA . SER A 1 223 ? -19.464 5.411 14.458 1.00 89.31 223 SER A CA 1
ATOM 1785 C C . SER A 1 223 ? -19.833 4.296 15.440 1.00 89.31 223 SER A C 1
ATOM 1787 O O . SER A 1 223 ? -20.979 4.228 15.890 1.00 89.31 223 SER A O 1
ATOM 1789 N N . SER A 1 224 ? -18.877 3.432 15.803 1.00 94.31 224 SER A N 1
ATOM 1790 C CA . SER A 1 224 ? -19.111 2.236 16.617 1.00 94.31 224 SER A CA 1
ATOM 1791 C C . SER A 1 224 ? -20.245 1.372 16.051 1.00 94.31 224 SER A C 1
ATOM 1793 O O . SER A 1 224 ? -21.125 0.917 16.790 1.00 94.31 224 SER A O 1
ATOM 1795 N N . THR A 1 225 ? -20.242 1.150 14.734 1.00 96.31 225 THR A N 1
ATOM 1796 C CA . THR A 1 225 ? -21.255 0.351 14.032 1.00 96.31 225 THR A CA 1
ATOM 1797 C C . THR A 1 225 ? -20.645 -0.774 13.204 1.00 96.31 225 THR A C 1
ATOM 1799 O O . THR A 1 225 ? -19.530 -0.690 12.693 1.00 96.31 225 THR A O 1
ATOM 1802 N N . ALA A 1 226 ? -21.391 -1.869 13.072 1.00 96.62 226 ALA A N 1
ATOM 1803 C CA . ALA A 1 226 ? -21.058 -2.964 12.173 1.00 96.62 226 ALA A CA 1
ATOM 1804 C C . ALA A 1 226 ? -22.208 -3.190 11.195 1.00 96.62 226 ALA A C 1
ATOM 1806 O O . ALA A 1 226 ? -23.363 -3.329 11.610 1.00 96.62 226 ALA A O 1
ATOM 1807 N N . LYS A 1 227 ? -21.877 -3.286 9.906 1.00 97.00 227 LYS A N 1
ATOM 1808 C CA . LYS A 1 227 ? -22.784 -3.811 8.887 1.00 97.00 227 LYS A CA 1
ATOM 1809 C C . LYS A 1 227 ? -22.608 -5.317 8.777 1.00 97.00 227 LYS A C 1
ATOM 1811 O O . LYS A 1 227 ? -21.482 -5.823 8.815 1.00 97.00 227 LYS A O 1
ATOM 1816 N N . TYR A 1 228 ? -23.709 -6.043 8.656 1.00 96.50 228 TYR A N 1
ATOM 1817 C CA . TYR A 1 228 ? -23.699 -7.498 8.650 1.00 96.50 228 TYR A CA 1
ATOM 1818 C C . TYR A 1 228 ? -24.867 -8.089 7.861 1.00 96.50 228 TYR A C 1
ATOM 1820 O O . TYR A 1 228 ? -25.917 -7.475 7.689 1.00 96.50 228 TYR A O 1
ATOM 1828 N N . ILE A 1 229 ? -24.670 -9.329 7.427 1.00 97.12 229 ILE A N 1
ATOM 1829 C CA . ILE A 1 229 ? -25.681 -10.178 6.798 1.00 97.12 229 ILE A CA 1
ATOM 1830 C C . ILE A 1 229 ? -25.864 -11.397 7.691 1.00 97.12 229 ILE A C 1
ATOM 1832 O O . ILE A 1 229 ? -24.876 -11.985 8.139 1.00 97.12 229 ILE A O 1
ATOM 1836 N N . ILE A 1 230 ? -27.109 -11.799 7.935 1.00 97.38 230 ILE A N 1
ATOM 1837 C CA . ILE A 1 230 ? -27.415 -13.091 8.554 1.00 97.38 230 ILE A CA 1
ATOM 1838 C C . ILE A 1 230 ? -28.088 -13.964 7.510 1.00 97.38 230 ILE A C 1
ATOM 1840 O O . ILE A 1 230 ? -29.099 -13.572 6.926 1.00 97.38 230 ILE A O 1
ATOM 1844 N N . ASN A 1 231 ? -27.538 -15.149 7.273 1.00 97.44 231 ASN A N 1
ATOM 1845 C CA . ASN A 1 231 ? -28.093 -16.089 6.311 1.00 97.44 231 ASN A CA 1
ATOM 1846 C C . ASN A 1 231 ? -27.977 -17.541 6.782 1.00 97.44 231 ASN A C 1
ATOM 1848 O O . ASN A 1 231 ? -27.409 -17.827 7.837 1.00 97.44 231 ASN A O 1
ATOM 1852 N N . THR A 1 232 ? -28.496 -18.460 5.969 1.00 96.75 232 THR A N 1
ATOM 1853 C CA . THR A 1 232 ? -28.433 -19.900 6.251 1.00 96.75 232 THR A CA 1
ATOM 1854 C C . THR A 1 232 ? -27.316 -20.654 5.526 1.00 96.75 232 THR A C 1
ATOM 1856 O O . THR A 1 232 ? -27.205 -21.876 5.627 1.00 96.75 232 THR A O 1
ATOM 1859 N N . SER A 1 233 ? -26.448 -19.951 4.790 1.00 95.12 233 SER A N 1
ATOM 1860 C CA . SER A 1 233 ? -25.372 -20.576 4.019 1.00 95.12 233 SER A CA 1
ATOM 1861 C C . SER A 1 233 ? -24.028 -20.448 4.708 1.00 95.12 233 SER A C 1
ATOM 1863 O O . SER A 1 233 ? -23.544 -19.356 4.999 1.00 95.12 233 SER A O 1
ATOM 1865 N N . SER A 1 234 ? -23.349 -21.581 4.866 1.00 93.19 234 SER A N 1
ATOM 1866 C CA . SER A 1 234 ? -21.976 -21.583 5.352 1.00 93.19 234 SER A CA 1
ATOM 1867 C C . SER A 1 234 ? -20.977 -21.168 4.256 1.00 93.19 234 SER A C 1
ATOM 1869 O O . SER A 1 234 ? -19.858 -20.777 4.567 1.00 93.19 234 SER A O 1
ATOM 1871 N N . LEU A 1 235 ? -21.322 -21.240 2.972 1.00 91.62 235 LEU A N 1
ATOM 1872 C CA . LEU A 1 235 ? -20.330 -21.090 1.901 1.00 91.62 235 LEU A CA 1
ATOM 1873 C C . LEU A 1 235 ? -20.136 -19.640 1.459 1.00 91.62 235 LEU A C 1
ATOM 1875 O O . LEU A 1 235 ? -19.020 -19.246 1.134 1.00 91.62 235 LEU A O 1
ATOM 1879 N N . SER A 1 236 ? -21.208 -18.851 1.446 1.00 91.88 236 SER A N 1
ATOM 1880 C CA . SER A 1 236 ? -21.171 -17.467 0.983 1.00 91.88 236 SER A CA 1
ATOM 1881 C C . SER A 1 236 ? -22.259 -16.637 1.651 1.00 91.88 236 SER A C 1
ATOM 1883 O O . SER A 1 236 ? -23.394 -17.100 1.792 1.00 91.88 236 SER A O 1
ATOM 1885 N N . ARG A 1 237 ? -21.921 -15.384 1.977 1.00 92.25 237 ARG A N 1
ATOM 1886 C CA . ARG A 1 237 ? -22.855 -14.357 2.466 1.00 92.25 237 ARG A CA 1
ATOM 1887 C C . ARG A 1 237 ? -24.007 -14.071 1.488 1.00 92.25 237 ARG A C 1
ATOM 1889 O O . ARG A 1 237 ? -25.099 -13.718 1.914 1.00 92.25 237 ARG A O 1
ATOM 1896 N N . ASP A 1 238 ? -23.783 -14.292 0.192 1.00 92.44 238 ASP A N 1
ATOM 1897 C CA . ASP A 1 238 ? -24.731 -13.972 -0.885 1.00 92.44 238 ASP A CA 1
ATOM 1898 C C . ASP A 1 238 ? -25.630 -15.164 -1.272 1.00 92.44 238 ASP A C 1
ATOM 1900 O O . ASP A 1 238 ? -26.390 -15.093 -2.233 1.00 92.44 238 ASP A O 1
ATOM 1904 N N . SER A 1 239 ? -25.539 -16.277 -0.537 1.00 91.00 239 SER A N 1
ATOM 1905 C CA . SER A 1 239 ? -26.270 -17.521 -0.817 1.00 91.00 239 SER A CA 1
ATOM 1906 C C . SER A 1 239 ? -27.112 -17.977 0.379 1.00 91.00 239 SER A C 1
ATOM 1908 O O . SER A 1 239 ? -26.887 -17.535 1.503 1.00 91.00 239 SER A O 1
ATOM 1910 N N . GLY A 1 240 ? -28.048 -18.903 0.153 1.00 92.50 240 GLY A N 1
ATOM 1911 C CA . GLY A 1 240 ? -28.989 -19.362 1.181 1.00 92.50 240 GLY A CA 1
ATOM 1912 C C . GLY A 1 240 ? -30.137 -18.377 1.415 1.00 92.50 240 GLY A C 1
ATOM 1913 O O . GLY A 1 240 ? -30.348 -17.454 0.631 1.00 92.50 240 GLY A O 1
ATOM 1914 N N . ILE A 1 241 ? -30.894 -18.588 2.492 1.00 94.75 241 ILE A N 1
ATOM 1915 C CA . ILE A 1 241 ? -31.987 -17.695 2.895 1.00 94.75 241 ILE A CA 1
ATOM 1916 C C . ILE A 1 241 ? -31.371 -16.535 3.674 1.00 94.75 241 ILE A C 1
ATOM 1918 O O . ILE A 1 241 ? -30.685 -16.767 4.671 1.00 94.75 241 ILE A O 1
ATOM 1922 N N . LYS A 1 242 ? -31.603 -15.298 3.227 1.00 95.19 242 LYS A N 1
ATOM 1923 C CA . LYS A 1 242 ? -31.190 -14.094 3.954 1.00 95.19 242 LYS A CA 1
ATOM 1924 C C . LYS A 1 242 ? -32.214 -13.800 5.048 1.00 95.19 242 LYS A C 1
ATOM 1926 O O . LYS A 1 242 ? -33.354 -13.461 4.754 1.00 95.19 242 LYS A O 1
ATOM 1931 N N . LEU A 1 243 ? -31.802 -13.955 6.302 1.00 94.81 243 LEU A N 1
ATOM 1932 C CA . LEU A 1 243 ? -32.604 -13.605 7.478 1.00 94.81 243 LEU A CA 1
ATOM 1933 C C . LEU A 1 243 ? -32.513 -12.104 7.761 1.00 94.81 243 LEU A C 1
ATOM 1935 O O . LEU A 1 243 ? -33.490 -11.482 8.162 1.00 94.81 243 LEU A O 1
ATOM 1939 N N . ILE A 1 244 ? -31.333 -11.530 7.509 1.00 94.62 244 ILE A N 1
ATOM 1940 C CA . ILE A 1 244 ? -31.077 -10.091 7.496 1.00 94.62 244 ILE A CA 1
ATOM 1941 C C . ILE A 1 244 ? -30.139 -9.811 6.321 1.00 94.62 244 ILE A C 1
ATOM 1943 O O . ILE A 1 244 ? -29.036 -10.355 6.283 1.00 94.62 244 ILE A O 1
ATOM 1947 N N . GLU A 1 245 ? -30.574 -8.985 5.370 1.00 91.44 245 GLU A N 1
ATOM 1948 C CA . GLU A 1 245 ? -29.822 -8.705 4.140 1.00 91.44 245 GLU A CA 1
ATOM 1949 C C . GLU A 1 245 ? -28.830 -7.542 4.272 1.00 91.44 245 GLU A C 1
ATOM 1951 O O . GLU A 1 245 ? -27.712 -7.690 3.805 1.00 91.44 245 GLU A O 1
ATOM 1956 N N . ASP A 1 246 ? -29.194 -6.452 4.954 1.00 92.00 246 ASP A N 1
ATOM 1957 C CA . ASP A 1 246 ? -28.336 -5.272 5.163 1.00 92.00 246 ASP A CA 1
ATOM 1958 C C . ASP A 1 246 ? -28.484 -4.748 6.601 1.00 92.00 246 ASP A C 1
ATOM 1960 O O . ASP A 1 246 ? -28.958 -3.641 6.871 1.00 92.00 246 ASP A O 1
ATOM 1964 N N . GLY A 1 247 ? -28.123 -5.591 7.567 1.00 94.56 247 GLY A N 1
ATOM 1965 C CA . GLY A 1 247 ? -28.203 -5.257 8.982 1.00 94.56 247 GLY A CA 1
ATOM 1966 C C . GLY A 1 247 ? -27.142 -4.237 9.370 1.00 94.56 247 GLY A C 1
ATOM 1967 O O . GLY A 1 247 ? -25.983 -4.367 8.987 1.00 94.56 247 GLY A O 1
ATOM 1968 N N . THR A 1 248 ? -27.516 -3.245 10.175 1.00 96.75 248 THR A N 1
ATOM 1969 C CA . THR A 1 248 ? -26.569 -2.356 10.862 1.00 96.75 248 THR A CA 1
ATOM 1970 C C . THR A 1 248 ? -26.851 -2.409 12.355 1.00 96.75 248 THR A C 1
ATOM 1972 O O . THR A 1 248 ? -28.007 -2.346 12.771 1.00 96.75 248 THR A O 1
ATOM 1975 N N . ILE A 1 249 ? -25.811 -2.577 13.167 1.00 96.75 249 ILE A N 1
ATOM 1976 C CA . ILE A 1 249 ? -25.924 -2.646 14.627 1.00 96.75 249 ILE A CA 1
ATOM 1977 C C . ILE A 1 249 ? -24.823 -1.804 15.261 1.00 96.75 249 ILE A C 1
ATOM 1979 O O . ILE A 1 249 ? -23.661 -1.886 14.862 1.00 96.75 249 ILE A O 1
ATOM 1983 N N . SER A 1 250 ? -25.196 -0.988 16.242 1.00 97.25 250 SER A N 1
ATOM 1984 C CA . SER A 1 250 ? -24.257 -0.184 17.024 1.00 97.25 250 SER A CA 1
ATOM 1985 C C . SER A 1 250 ? -23.746 -0.965 18.232 1.00 97.25 250 SER A C 1
ATOM 1987 O O . SER A 1 250 ? -24.436 -1.835 18.769 1.00 97.25 250 SER A O 1
ATOM 1989 N N . VAL A 1 251 ? -22.536 -0.652 18.690 1.00 96.31 251 VAL A N 1
ATOM 1990 C CA . VAL A 1 251 ? -21.955 -1.248 19.899 1.00 96.31 251 VAL A CA 1
ATOM 1991 C C . VAL A 1 251 ? -22.896 -1.044 21.094 1.00 96.31 251 VAL A C 1
ATOM 1993 O O . VAL A 1 251 ? -23.432 0.039 21.311 1.00 96.31 251 VAL A O 1
ATOM 1996 N N . GLY A 1 252 ? -23.129 -2.112 21.858 1.00 93.50 252 GLY A N 1
ATOM 1997 C CA . GLY A 1 252 ? -24.051 -2.150 22.995 1.00 93.50 252 GLY A CA 1
ATOM 1998 C C . GLY A 1 252 ? -25.516 -2.396 22.624 1.00 93.50 252 GLY A C 1
ATOM 1999 O O . GLY A 1 252 ? -26.299 -2.737 23.512 1.00 93.50 252 GLY A O 1
ATOM 2000 N N . SER A 1 253 ? -25.876 -2.284 21.342 1.00 95.12 253 SER A N 1
ATOM 2001 C CA . SER A 1 253 ? -27.240 -2.501 20.850 1.00 95.12 253 SER A CA 1
ATOM 2002 C C . SER A 1 253 ? -27.506 -3.969 20.530 1.00 95.12 253 SER A C 1
ATOM 2004 O O . SER A 1 253 ? -26.580 -4.750 20.296 1.00 95.12 253 SER A O 1
ATOM 2006 N N . GLU A 1 254 ? -28.787 -4.329 20.494 1.00 94.38 254 GLU A N 1
ATOM 2007 C CA . GLU A 1 254 ? -29.267 -5.657 20.121 1.00 94.38 254 GLU A CA 1
ATOM 2008 C C . GLU A 1 254 ? -30.233 -5.586 18.937 1.00 94.38 254 GLU A C 1
ATOM 2010 O O . GLU A 1 254 ? -30.974 -4.617 18.773 1.00 94.38 254 GLU A O 1
ATOM 2015 N N . VAL A 1 255 ? -30.219 -6.624 18.106 1.00 95.31 255 VAL A N 1
ATOM 2016 C CA . VAL A 1 255 ? -31.156 -6.821 17.002 1.00 95.31 255 VAL A CA 1
ATOM 2017 C C . VAL A 1 255 ? -31.792 -8.189 17.159 1.00 95.31 255 VAL A C 1
ATOM 2019 O O . VAL A 1 255 ? -31.116 -9.176 17.446 1.00 95.31 255 VAL A O 1
ATOM 2022 N N . THR A 1 256 ? -33.107 -8.240 16.967 1.00 94.75 256 THR A N 1
ATOM 2023 C CA . THR A 1 256 ? -33.874 -9.480 17.051 1.00 94.75 256 THR A CA 1
ATOM 2024 C C . THR A 1 256 ? -34.288 -9.933 15.657 1.00 94.75 256 THR A C 1
ATOM 2026 O O . THR A 1 256 ? -34.770 -9.122 14.868 1.00 94.75 256 THR A O 1
ATOM 2029 N N . PHE A 1 257 ? -34.130 -11.220 15.355 1.00 94.19 257 PHE A N 1
ATOM 2030 C CA . PHE A 1 257 ? -34.623 -11.831 14.120 1.00 94.19 257 PHE A CA 1
ATOM 2031 C C . PHE A 1 257 ? -35.235 -13.202 14.396 1.00 94.19 257 PHE A C 1
ATOM 2033 O O . PHE A 1 257 ? -34.908 -13.854 15.387 1.00 94.19 257 PHE A O 1
ATOM 2040 N N . LYS A 1 258 ? -36.146 -13.632 13.523 1.00 92.69 258 LYS A N 1
ATOM 2041 C CA . LYS A 1 258 ? -36.829 -14.923 13.638 1.00 92.69 258 LYS A CA 1
ATOM 2042 C C . LYS A 1 258 ? -36.271 -15.909 12.622 1.00 92.69 258 LYS A C 1
ATOM 2044 O O . LYS A 1 258 ? -35.996 -15.534 11.482 1.00 92.69 258 LYS A O 1
ATOM 2049 N N . TYR A 1 259 ? -36.132 -17.159 13.037 1.00 92.88 259 TYR A N 1
ATOM 2050 C CA . TYR A 1 259 ? -35.843 -18.275 12.148 1.00 92.88 259 TYR A CA 1
ATOM 2051 C C . TYR A 1 259 ? 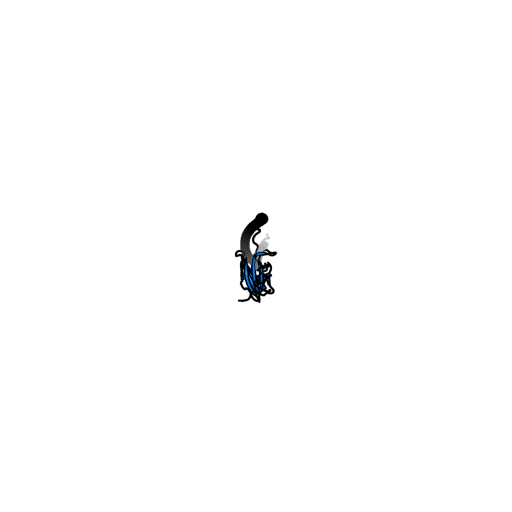-36.452 -19.540 12.742 1.00 92.88 259 TYR A C 1
ATOM 2053 O O . TYR A 1 259 ? -36.212 -19.835 13.914 1.00 92.88 259 TYR A O 1
ATOM 2061 N N . GLU A 1 260 ? -37.246 -20.250 11.938 1.00 89.75 260 GLU A N 1
ATOM 2062 C CA . GLU A 1 260 ? -38.097 -21.350 12.413 1.00 89.75 260 GLU A CA 1
ATOM 2063 C C . GLU A 1 260 ? -38.962 -20.882 13.606 1.00 89.75 260 GLU A C 1
ATOM 2065 O O . GLU A 1 260 ? -39.455 -19.752 13.600 1.00 89.75 260 GLU A O 1
ATOM 2070 N N . ASP A 1 261 ? -39.124 -21.713 14.637 1.00 88.38 261 ASP A N 1
ATOM 2071 C CA . ASP A 1 261 ? -39.977 -21.441 15.803 1.00 88.38 261 ASP A CA 1
ATOM 2072 C C . ASP A 1 261 ? -39.243 -20.695 16.940 1.00 88.38 261 ASP A C 1
ATOM 2074 O O . ASP A 1 261 ? -39.645 -20.747 18.106 1.00 88.38 261 ASP A O 1
ATOM 2078 N N . ALA A 1 262 ? -38.129 -20.020 16.634 1.00 91.38 262 ALA A N 1
ATOM 2079 C CA . ALA A 1 262 ? -37.302 -19.334 17.623 1.00 91.38 262 ALA A CA 1
ATOM 2080 C C . ALA A 1 262 ? -37.023 -17.869 17.262 1.00 91.38 262 ALA A C 1
ATOM 2082 O O . ALA A 1 262 ? -36.900 -17.477 16.097 1.00 91.38 262 ALA A O 1
ATOM 2083 N N . SER A 1 263 ? -36.874 -17.051 18.306 1.00 93.56 263 SER A N 1
ATOM 2084 C CA . SER A 1 263 ? -36.421 -15.667 18.193 1.00 93.56 263 SER A CA 1
ATOM 2085 C C . SER A 1 263 ? -34.972 -15.573 18.649 1.00 93.56 263 SER A C 1
ATOM 2087 O O . SER A 1 263 ? -34.645 -15.952 19.769 1.00 93.56 263 SER A O 1
ATOM 2089 N N . TYR A 1 264 ? -34.109 -15.018 17.811 1.00 95.38 264 TYR A N 1
ATOM 2090 C CA . TYR A 1 264 ? -32.694 -14.828 18.102 1.00 95.38 264 TYR A CA 1
ATOM 2091 C C . TYR A 1 264 ? -32.426 -13.368 18.435 1.00 95.38 264 TYR A C 1
ATOM 2093 O O . TYR A 1 264 ? -32.892 -12.479 17.725 1.00 95.38 264 TYR A O 1
ATOM 2101 N N . LYS A 1 265 ? -31.656 -13.122 19.493 1.00 95.81 265 LYS A N 1
ATOM 2102 C CA . LYS A 1 265 ? -31.174 -11.795 19.880 1.00 95.81 265 LYS A CA 1
ATOM 2103 C C . LYS A 1 265 ? -29.679 -11.726 19.641 1.00 95.81 265 LYS A C 1
ATOM 2105 O O . LYS A 1 265 ? -28.912 -12.349 20.364 1.00 95.81 265 LYS A O 1
ATOM 2110 N N . LEU A 1 266 ? -29.266 -10.978 18.628 1.00 96.62 266 LEU A N 1
ATOM 2111 C CA . LEU A 1 266 ? -27.866 -10.706 18.331 1.00 96.62 266 LEU A CA 1
ATOM 2112 C C . LEU A 1 266 ? -27.464 -9.384 18.976 1.00 96.62 266 LEU A C 1
ATOM 2114 O O . LEU A 1 266 ? -28.115 -8.368 18.752 1.00 96.62 266 LEU A O 1
ATOM 2118 N N . LYS A 1 267 ? -26.351 -9.366 19.703 1.00 97.19 267 LYS A N 1
ATOM 2119 C CA . LYS A 1 267 ? -25.813 -8.149 20.312 1.00 97.19 267 LYS A CA 1
ATOM 2120 C C . LYS A 1 267 ? -24.377 -7.913 19.875 1.00 97.19 267 LYS A C 1
ATOM 2122 O O . LYS A 1 267 ? -23.544 -8.819 19.944 1.00 97.19 267 LYS A O 1
ATOM 2127 N N . LEU A 1 268 ? -24.082 -6.681 19.461 1.00 97.19 268 LEU A N 1
ATOM 2128 C CA . LEU A 1 268 ? -22.716 -6.237 19.198 1.00 97.19 268 LEU A CA 1
ATOM 2129 C C . LEU A 1 268 ? -22.115 -5.719 20.503 1.00 97.19 268 LEU A C 1
ATOM 2131 O O . LEU A 1 268 ? -22.573 -4.727 21.062 1.00 97.19 268 LEU A O 1
ATOM 2135 N N . LEU A 1 269 ? -21.084 -6.390 21.004 1.00 96.75 269 LEU A N 1
ATOM 2136 C CA . LEU A 1 269 ? -20.453 -6.051 22.278 1.00 96.75 269 LEU A CA 1
ATOM 2137 C C . LEU A 1 269 ? -19.356 -5.001 22.123 1.00 96.75 269 LEU A C 1
ATOM 2139 O O . LEU A 1 269 ? -19.214 -4.138 22.980 1.00 96.75 269 LEU A O 1
ATOM 2143 N N . SER A 1 270 ? -18.550 -5.101 21.065 1.00 96.19 270 SER A N 1
ATOM 2144 C CA . SER A 1 270 ? -17.459 -4.163 20.767 1.00 96.19 270 SER A CA 1
ATOM 2145 C C . SER A 1 270 ? -16.917 -4.383 19.356 1.00 96.19 270 SER A C 1
ATOM 2147 O O . SER A 1 270 ? -17.066 -5.470 18.792 1.00 96.19 270 SER A O 1
ATOM 2149 N N . ILE A 1 271 ? -16.241 -3.369 18.819 1.00 95.94 271 ILE A N 1
ATOM 2150 C CA . ILE A 1 271 ? -15.353 -3.478 17.659 1.00 95.94 271 ILE A CA 1
ATOM 2151 C C . ILE A 1 271 ? -13.940 -3.236 18.182 1.00 95.94 271 ILE A C 1
ATOM 2153 O O . ILE A 1 271 ? -13.700 -2.243 18.860 1.00 95.94 271 ILE A O 1
ATOM 2157 N N . ARG A 1 272 ? -13.035 -4.192 17.967 1.00 93.38 272 ARG A N 1
ATOM 2158 C CA . ARG A 1 272 ? -11.635 -4.092 18.408 1.00 93.38 272 ARG A CA 1
ATOM 2159 C C . ARG A 1 272 ? -10.749 -5.032 17.607 1.00 93.38 272 ARG A C 1
ATOM 2161 O O . ARG A 1 272 ? -11.231 -5.997 17.007 1.00 93.38 272 ARG A O 1
ATOM 2168 N N . GLN A 1 273 ? -9.444 -4.800 17.655 1.00 91.44 273 GLN A N 1
ATOM 2169 C CA . GLN A 1 273 ? -8.470 -5.652 16.983 1.00 91.44 273 GLN A CA 1
ATOM 2170 C C . GLN A 1 273 ? -8.516 -7.096 17.509 1.00 91.44 273 GLN A C 1
ATOM 2172 O O . GLN A 1 273 ? -8.624 -7.348 18.713 1.00 91.44 273 GLN A O 1
ATOM 2177 N N . ALA A 1 274 ? -8.433 -8.066 16.598 1.00 87.69 274 ALA A N 1
ATOM 2178 C CA . ALA A 1 274 ? -8.383 -9.489 16.935 1.00 87.69 274 ALA A CA 1
ATOM 2179 C C . ALA A 1 274 ? -7.442 -10.271 16.006 1.00 87.69 274 ALA A C 1
ATOM 2181 O O . ALA A 1 274 ? -7.116 -9.822 14.908 1.00 87.69 274 ALA A O 1
ATOM 2182 N N . GLY A 1 275 ? -7.052 -11.485 16.407 1.00 83.25 275 GLY A N 1
ATOM 2183 C CA . GLY A 1 275 ? -6.232 -12.400 15.601 1.00 83.25 275 GLY A CA 1
ATOM 2184 C C . GLY A 1 275 ? -4.726 -12.091 15.595 1.00 83.25 275 GLY A C 1
ATOM 2185 O O . GLY A 1 275 ? -4.258 -11.176 16.260 1.00 83.25 275 GLY A O 1
ATOM 2186 N N . LYS A 1 276 ? -3.950 -12.895 14.846 1.00 80.44 276 LYS A N 1
ATOM 2187 C CA . LYS A 1 276 ? -2.478 -12.761 14.750 1.00 80.44 276 LYS A CA 1
ATOM 2188 C C . LYS A 1 276 ? -2.035 -11.504 13.999 1.00 80.44 276 LYS A C 1
ATOM 2190 O O . LYS A 1 276 ? -1.033 -10.900 14.354 1.00 80.44 276 LYS A O 1
ATOM 2195 N N . LEU A 1 277 ? -2.771 -11.153 12.945 1.00 78.69 277 LEU A N 1
ATOM 2196 C CA . LEU A 1 277 ? -2.645 -9.868 12.270 1.00 78.69 277 LEU A CA 1
ATOM 2197 C C . LEU A 1 277 ? -3.700 -8.944 12.886 1.00 78.69 277 LEU A C 1
ATOM 2199 O O . LEU A 1 277 ? -4.891 -9.243 12.720 1.00 78.69 277 LEU A O 1
ATOM 2203 N N . PRO A 1 278 ? -3.296 -7.897 13.625 1.00 78.81 278 PRO A N 1
ATOM 2204 C CA . PRO A 1 278 ? -4.231 -7.011 14.299 1.00 78.81 278 PRO A CA 1
ATOM 2205 C C . PRO A 1 278 ? -5.017 -6.236 13.244 1.00 78.81 278 PRO A C 1
ATOM 2207 O O . PRO A 1 278 ? -4.486 -5.388 12.536 1.00 78.81 278 PRO A O 1
ATOM 2210 N N . SER A 1 279 ? -6.287 -6.591 13.106 1.00 87.50 279 SER A N 1
ATOM 2211 C CA . SER A 1 279 ? -7.256 -5.850 12.308 1.00 87.50 279 SER A CA 1
ATOM 2212 C C . SER A 1 279 ? -8.602 -5.946 13.000 1.00 87.50 279 SER A C 1
ATOM 2214 O O . SER A 1 279 ? -8.829 -6.881 13.784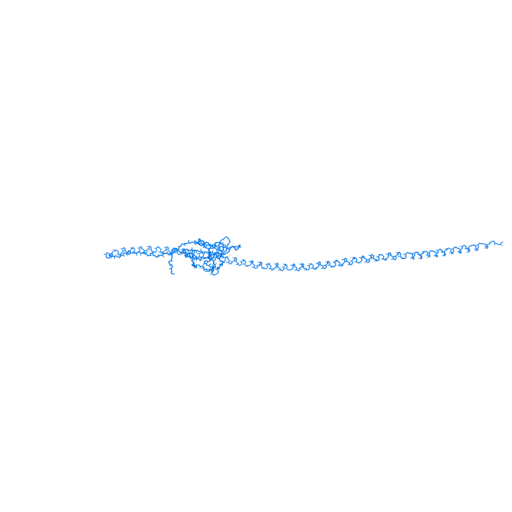 1.00 87.50 279 SER A O 1
ATOM 2216 N N . ASP A 1 280 ? -9.478 -5.006 12.688 1.00 91.94 280 ASP A N 1
ATOM 2217 C CA . ASP A 1 280 ? -10.723 -4.850 13.421 1.00 91.94 280 ASP A CA 1
ATOM 2218 C C . ASP A 1 280 ? -11.649 -6.038 13.207 1.00 91.94 280 ASP A C 1
ATOM 2220 O O . ASP A 1 280 ? -11.765 -6.603 12.112 1.00 91.94 280 ASP A O 1
ATOM 2224 N N . ALA A 1 281 ? -12.268 -6.445 14.306 1.00 94.62 281 ALA A N 1
ATOM 2225 C CA . ALA A 1 281 ? -13.239 -7.512 14.369 1.00 94.62 281 ALA A CA 1
ATOM 2226 C C . ALA A 1 281 ? -14.423 -7.059 15.221 1.00 94.62 281 ALA A C 1
ATOM 2228 O O . ALA A 1 281 ? -14.253 -6.396 16.247 1.00 94.62 281 ALA A O 1
ATOM 2229 N N . ALA A 1 282 ? -15.618 -7.473 14.819 1.00 96.62 282 ALA A N 1
ATOM 2230 C CA . ALA A 1 282 ? -16.818 -7.293 15.616 1.00 96.62 282 ALA A CA 1
ATOM 2231 C C . ALA A 1 282 ? -16.977 -8.471 16.578 1.00 96.62 282 ALA A C 1
ATOM 2233 O O . ALA A 1 282 ? -16.901 -9.629 16.164 1.00 96.62 282 ALA A O 1
ATOM 2234 N N . TYR A 1 283 ? -17.188 -8.165 17.856 1.00 97.06 283 TYR A N 1
ATOM 2235 C CA . TYR A 1 283 ? -17.446 -9.136 18.912 1.00 97.06 283 TYR A CA 1
ATOM 2236 C C . TYR A 1 283 ? -18.949 -9.236 19.134 1.00 97.06 283 TYR A C 1
ATOM 2238 O O . TYR A 1 283 ? -19.572 -8.278 19.591 1.00 97.06 283 TYR A O 1
ATOM 2246 N N . PHE A 1 284 ? -19.514 -10.399 18.840 1.00 97.25 284 PHE A N 1
ATOM 2247 C CA . PHE A 1 284 ? -20.933 -10.680 18.970 1.00 97.25 284 PHE A CA 1
ATOM 2248 C C . PHE A 1 284 ? -21.208 -11.660 20.107 1.00 97.25 284 PHE A C 1
ATOM 2250 O O . PHE A 1 284 ? -20.369 -12.489 20.464 1.00 97.25 284 PHE A O 1
ATOM 2257 N N . THR A 1 285 ? -22.421 -11.570 20.635 1.00 97.31 285 THR A N 1
ATOM 2258 C CA . THR A 1 285 ? -23.076 -12.620 21.416 1.00 97.31 285 THR A CA 1
ATOM 2259 C C . THR A 1 285 ? -24.467 -12.826 20.839 1.00 97.31 285 THR A C 1
ATOM 2261 O O . THR A 1 285 ? -25.039 -11.885 20.276 1.00 97.31 285 THR A O 1
ATOM 2264 N N . ALA A 1 286 ? -25.000 -14.038 20.940 1.00 96.50 286 ALA A N 1
ATOM 2265 C CA . ALA A 1 286 ? -26.363 -14.301 20.508 1.00 96.50 286 ALA A CA 1
ATOM 2266 C C . ALA A 1 286 ? -27.081 -15.267 21.441 1.00 96.50 286 ALA A C 1
ATOM 2268 O O . ALA A 1 286 ? -26.526 -16.305 21.806 1.00 96.50 286 ALA A O 1
ATOM 2269 N N . ASP A 1 287 ? -28.327 -14.923 21.753 1.00 95.69 287 ASP A N 1
ATOM 2270 C CA . ASP A 1 287 ? -29.230 -15.733 22.560 1.00 95.69 287 ASP A CA 1
ATOM 2271 C C . ASP A 1 287 ? -30.389 -16.229 21.691 1.00 95.69 287 ASP A C 1
ATOM 2273 O O . ASP A 1 287 ? -30.957 -15.471 20.899 1.00 95.69 287 ASP A O 1
ATOM 2277 N N . LYS A 1 288 ? -30.767 -17.494 21.857 1.00 94.44 288 LYS A N 1
ATOM 2278 C CA . LYS A 1 288 ? -31.957 -18.098 21.263 1.00 94.44 288 LYS A CA 1
ATOM 2279 C C . LYS A 1 288 ? -33.048 -18.163 22.309 1.00 94.44 288 LYS A C 1
ATOM 2281 O O . LYS A 1 288 ? -32.913 -18.846 23.316 1.00 94.44 288 LYS A O 1
ATOM 2286 N N . CYS A 1 289 ? -34.142 -17.472 22.052 1.00 91.25 289 CYS A N 1
ATOM 2287 C CA . CYS A 1 289 ? -35.304 -17.429 22.914 1.00 91.25 289 CYS A CA 1
ATOM 2288 C C . CYS A 1 289 ? -36.400 -18.324 22.331 1.00 91.25 289 CYS A C 1
ATOM 2290 O O . CYS A 1 289 ? -36.914 -18.060 21.239 1.00 91.25 289 CYS A O 1
ATOM 2292 N N . THR A 1 290 ? -36.751 -19.377 23.067 1.00 85.38 290 THR A N 1
ATOM 2293 C CA . THR A 1 290 ? -37.859 -20.286 22.745 1.00 85.38 290 THR A CA 1
ATOM 2294 C C . THR A 1 290 ? -38.994 -20.078 23.741 1.00 85.38 290 THR A C 1
ATOM 2296 O O . THR A 1 290 ? -38.759 -20.048 24.948 1.00 85.38 290 THR A O 1
ATOM 2299 N N . GLY A 1 291 ? -40.225 -19.948 23.242 1.00 66.38 291 GLY A N 1
ATOM 2300 C CA . GLY A 1 291 ? -41.418 -19.788 24.076 1.00 66.38 291 GLY A CA 1
ATOM 2301 C C . GLY A 1 291 ? -41.838 -18.331 24.258 1.00 66.38 291 GLY A C 1
ATOM 2302 O O . GLY A 1 291 ? -41.369 -17.631 25.148 1.00 66.38 291 GLY A O 1
ATOM 2303 N N . GLY A 1 292 ? -42.775 -17.900 23.420 1.00 53.81 292 GLY A N 1
ATOM 2304 C CA . GLY A 1 292 ? -43.545 -16.669 23.550 1.00 53.81 292 GLY A CA 1
ATOM 2305 C C . GLY A 1 292 ? -44.737 -16.790 22.613 1.00 53.81 292 GLY A C 1
ATOM 2306 O O . GLY A 1 292 ? -44.548 -16.817 21.402 1.00 53.81 292 GLY A O 1
ATOM 2307 N N . ILE A 1 293 ? -45.928 -16.968 23.185 1.00 45.16 293 ILE A N 1
ATOM 2308 C CA . ILE A 1 293 ? -47.193 -17.122 22.458 1.00 45.16 293 ILE A CA 1
ATOM 2309 C C . ILE A 1 293 ? -47.348 -15.941 21.493 1.00 45.16 293 ILE A C 1
ATOM 2311 O O . ILE A 1 293 ? -47.225 -14.784 21.896 1.00 45.16 293 ILE A O 1
ATOM 2315 N N . GLU A 1 294 ? -47.565 -16.266 20.222 1.00 44.66 294 GLU A N 1
ATOM 2316 C CA . GLU A 1 294 ? -47.842 -15.317 19.151 1.00 44.66 294 GLU A CA 1
ATOM 2317 C C . GLU A 1 294 ? -49.105 -14.503 19.468 1.00 44.66 294 GLU A C 1
ATOM 2319 O O . GLU A 1 294 ? -50.119 -15.054 19.904 1.00 44.66 294 GLU A O 1
ATOM 2324 N N . HIS A 1 295 ? -49.039 -13.194 19.231 1.00 34.25 295 HIS A N 1
ATOM 2325 C CA . HIS A 1 295 ? -50.213 -12.358 19.000 1.00 34.25 295 HIS A CA 1
ATOM 2326 C C . HIS A 1 295 ? -50.241 -11.960 17.530 1.00 34.25 295 HIS A C 1
ATOM 2328 O O . HIS A 1 295 ? -49.153 -11.617 17.007 1.00 34.25 295 HIS A O 1
#

Organism: NCBI:txid2726988

Radius of gyration: 63.82 Å; chains: 1; bounding box: 159×45×190 Å

Secondary structure (DSSP, 8-state):
----SSHHHHHHHHHHHHHHHHHHHHHHHHHHHHHHHHHHHHHHHHHHHHHHHHHHHHHHHHHHHHHHHHHHHHHHHHHHHHHHHHHHHHHHHHHHHHHHHHHHHHHHHHHHHHHHHHHHHHHHHHHHHHHHHHHHHHHHHHHHHHHHHHHHHHHHHHHHHTTT-------------------EEEEEEEEEEE-S--TT-PPP-EEEETTEEEEEEEEETTTTEEEEEEES-SS-TTSS-EEEEEEEEETT-EEEEEETTEEEEEEEEEEEEETTTTEEEEEEEEEEEE-----

Foldseek 3Di:
DDDDPPVVVVVVVVVVVVVCVVVVVVVVVVVVVVVCCVVCVVVVVVVVVVVVVVVVVVVVVVVVVVVVVVVVVVVVVVVVVVVVVVVVVVVVVVVVVVVVVVVVVVVVVVVVVVVVVVVVVVVVVVVVVVVVVVVVVVVVVVVVVVVVVVVVVVVVVVVVCVVPDPDDDDDDDDDDDDDDQDQDKDWQFDFDKADLADPVRDWDWDDSHQQKIKTWNDQDQPQQKTWIWIARDPPDSVDHGTQDNTDMAHAQDWDWTDDDQKIKIKHFPGWAFDDPPTDTITTIIMIITHDDDDD